Protein AF-A0A7J6TIC1-F1 (afdb_monomer)

InterPro domains:
  IPR027417 P-loop containing nucleoside triphosphate hydrolase [G3DSA:3.40.50.300] (11-184)

Organism: Perkinsus olseni (NCBI:txid32597)

Sequence (267 aa):
RFYLSLLDQWEELQGTQPNPRLPAPMICKAIRFELEGRNACKFRGYVLDGFPRTAEEARELFMIPPPGEEGFDDENEDDDEIPKKLVVDDAIRPGWAFLLKSELDACRSRLEALTEAEASGTHNTVEDFQRRADGWTKEIESHGSVTVLDALNDVIEGERTCREIKVDGVDTDDVVDIISQSIEHEGCPYNYIPSKRTEVETKTIEMEREELRKKQVEDRIREEALAKEAAEIEARRSQEAQRLSEVKKDEELLLEKHSRSLRHYLL

Solvent-accessible surface area (backbone atoms only — not comparable to full-atom values): 15998 Å² total; per-residue (Å²): 112,68,69,60,58,51,48,54,55,48,54,58,42,56,75,73,39,101,77,62,79,81,56,65,73,60,53,35,52,52,52,44,49,49,42,75,68,33,67,59,36,68,61,72,50,79,83,77,78,94,52,68,83,41,29,64,49,40,44,63,52,41,40,37,76,50,96,85,66,89,78,71,85,80,87,67,97,78,79,84,89,69,81,77,70,64,35,68,38,78,88,72,52,66,85,76,48,75,46,79,42,64,56,69,67,60,54,47,53,55,58,71,70,52,49,71,78,70,38,58,95,44,80,68,43,75,68,53,44,50,56,48,50,55,51,53,49,49,53,66,66,40,86,85,54,74,34,46,66,54,39,48,37,70,59,29,75,73,92,49,64,66,41,80,43,78,49,73,95,54,55,73,68,58,52,51,48,53,51,50,53,51,47,55,73,77,41,70,83,83,65,80,62,80,46,74,66,53,54,50,53,51,51,50,55,51,50,54,51,51,51,52,52,50,50,54,52,52,49,51,53,49,52,53,50,52,51,50,52,51,50,51,52,51,53,51,50,52,52,53,50,52,53,52,53,53,51,50,52,52,50,50,53,51,51,51,59,57,45,50,62,53,52,69,74,79,111

Structure (mmCIF, N/CA/C/O backbone):
data_AF-A0A7J6TIC1-F1
#
_entry.id   AF-A0A7J6TIC1-F1
#
loop_
_atom_site.group_PDB
_atom_site.id
_atom_site.type_symbol
_atom_site.label_atom_id
_atom_site.label_alt_id
_atom_site.label_comp_id
_atom_site.label_asym_id
_atom_site.label_entity_id
_atom_site.label_seq_id
_atom_site.pdbx_PDB_ins_code
_atom_site.Cartn_x
_atom_site.Cartn_y
_atom_site.Cartn_z
_atom_site.occupancy
_atom_site.B_iso_or_equiv
_atom_site.auth_seq_id
_atom_site.auth_comp_id
_atom_site.auth_asym_id
_atom_site.auth_atom_id
_atom_site.pdbx_PDB_model_num
ATOM 1 N N . ARG A 1 1 ? 13.630 27.504 -4.085 1.00 57.72 1 ARG A N 1
ATOM 2 C CA . ARG A 1 1 ? 15.099 27.297 -4.059 1.00 57.72 1 ARG A CA 1
ATOM 3 C C . ARG A 1 1 ? 15.494 26.053 -4.854 1.00 57.72 1 ARG A C 1
ATOM 5 O O . ARG A 1 1 ? 16.337 26.202 -5.719 1.00 57.72 1 ARG A O 1
ATOM 12 N N . PHE A 1 2 ? 14.816 24.911 -4.674 1.00 61.94 2 PHE A N 1
ATOM 13 C CA . PHE A 1 2 ? 15.019 23.691 -5.478 1.00 61.94 2 PHE A CA 1
ATOM 14 C C . PHE A 1 2 ? 14.995 23.917 -7.003 1.00 61.94 2 PHE A C 1
ATOM 16 O O . PHE A 1 2 ? 15.968 23.607 -7.673 1.00 61.94 2 PHE A O 1
ATOM 23 N N . TYR A 1 3 ? 13.945 24.554 -7.537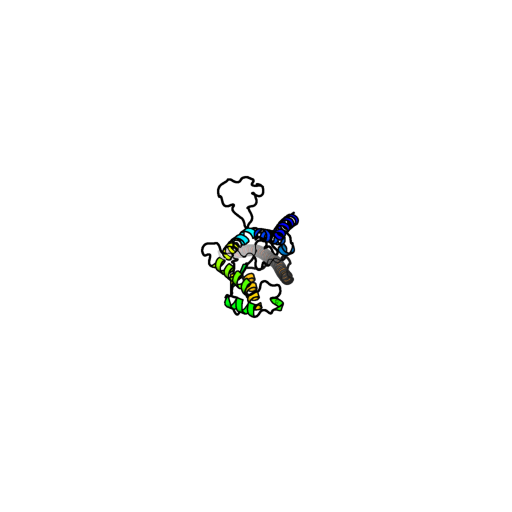 1.00 61.94 3 TYR A N 1
ATOM 24 C CA . TYR A 1 3 ? 13.821 24.799 -8.983 1.00 61.94 3 TYR A CA 1
ATOM 25 C C . TYR A 1 3 ? 14.989 25.569 -9.609 1.00 61.94 3 TYR A C 1
ATOM 27 O O . TYR A 1 3 ? 15.414 25.211 -10.696 1.00 61.94 3 TYR A O 1
ATOM 35 N N . LEU A 1 4 ? 15.510 26.602 -8.937 1.00 68.25 4 LEU A N 1
ATOM 36 C CA . LEU A 1 4 ? 16.609 27.413 -9.476 1.00 68.25 4 LEU A CA 1
ATOM 37 C C . LEU A 1 4 ? 17.920 26.617 -9.500 1.00 68.25 4 LEU A C 1
ATOM 39 O O . LEU A 1 4 ? 18.584 26.581 -10.522 1.00 68.25 4 LEU A O 1
ATOM 43 N N . SER A 1 5 ? 18.216 25.877 -8.426 1.00 69.75 5 SER A N 1
ATOM 44 C CA . SER A 1 5 ? 19.383 24.986 -8.375 1.00 69.75 5 SER A CA 1
ATOM 45 C C . SER A 1 5 ? 19.296 23.831 -9.379 1.00 69.75 5 SER A C 1
ATOM 47 O O . SER A 1 5 ? 20.322 23.411 -9.904 1.00 69.75 5 SER A O 1
ATOM 49 N N . LEU A 1 6 ? 18.093 23.311 -9.642 1.00 72.81 6 LEU A N 1
ATOM 50 C CA . LEU A 1 6 ? 17.871 22.270 -10.645 1.00 72.81 6 LEU A CA 1
ATOM 51 C C . LEU A 1 6 ? 18.069 22.814 -12.067 1.00 72.81 6 LEU A C 1
ATOM 53 O O . LEU A 1 6 ? 18.634 22.121 -12.905 1.00 72.81 6 LEU A O 1
ATOM 57 N N . LEU A 1 7 ? 17.608 24.042 -12.327 1.00 68.38 7 LEU A N 1
ATOM 58 C CA . LEU A 1 7 ? 17.787 24.747 -13.598 1.00 68.38 7 LEU A CA 1
ATOM 59 C C . LEU A 1 7 ? 19.266 25.031 -13.882 1.00 68.38 7 LEU A C 1
ATOM 61 O O . LEU A 1 7 ? 19.723 24.704 -14.970 1.00 68.38 7 LEU A O 1
ATOM 65 N N . ASP A 1 8 ? 20.018 25.526 -12.897 1.00 71.31 8 ASP A N 1
ATOM 66 C CA . ASP A 1 8 ? 21.456 25.794 -13.048 1.00 71.31 8 ASP A CA 1
ATOM 67 C C . ASP A 1 8 ? 22.236 24.502 -13.379 1.00 71.31 8 ASP A C 1
ATOM 69 O O . ASP A 1 8 ? 22.997 24.450 -14.344 1.00 71.31 8 ASP A O 1
ATOM 73 N N . GLN A 1 9 ? 21.973 23.408 -12.651 1.00 68.94 9 GLN A N 1
ATOM 74 C CA . GLN A 1 9 ? 22.591 22.097 -12.918 1.00 68.94 9 GLN A CA 1
ATOM 75 C C . GLN A 1 9 ? 22.176 21.505 -14.274 1.00 68.94 9 GLN A C 1
ATOM 77 O O . GLN A 1 9 ? 22.945 20.796 -14.923 1.00 68.94 9 GLN A O 1
ATOM 82 N N . TRP A 1 10 ? 20.947 21.775 -14.715 1.00 67.44 10 TRP A N 1
ATOM 83 C CA . TRP A 1 10 ? 20.451 21.344 -16.018 1.00 67.44 10 TRP A CA 1
ATOM 84 C C . TRP A 1 10 ? 21.118 22.109 -17.167 1.00 67.44 10 TRP A C 1
ATOM 86 O O . TRP A 1 10 ? 21.499 21.496 -18.167 1.00 67.44 10 TRP A O 1
ATOM 96 N N . GLU A 1 11 ? 21.306 23.421 -17.020 1.00 71.94 11 GLU A N 1
ATOM 97 C CA . GLU A 1 11 ? 22.006 24.261 -17.996 1.00 71.94 11 GLU A CA 1
ATOM 98 C C . GLU A 1 11 ? 23.478 23.841 -18.161 1.00 71.94 11 GLU A C 1
ATOM 100 O O . GLU A 1 11 ? 23.966 23.738 -19.290 1.00 71.94 11 GLU A O 1
ATOM 105 N N . GLU A 1 12 ? 24.163 23.483 -17.070 1.00 71.69 12 GLU A N 1
ATOM 106 C CA . GLU A 1 12 ? 25.529 22.935 -17.109 1.00 71.69 12 GLU A CA 1
ATOM 107 C C . GLU A 1 12 ? 25.610 21.596 -17.870 1.00 71.69 12 GLU A C 1
ATOM 109 O O . GLU A 1 12 ? 26.515 21.373 -18.685 1.00 71.69 12 GLU A O 1
ATOM 114 N N . LEU A 1 13 ? 24.632 20.707 -17.671 1.00 66.12 13 LEU A N 1
ATOM 115 C CA . LEU A 1 13 ? 24.574 19.412 -18.356 1.00 66.12 13 LEU A CA 1
ATOM 116 C C . LEU A 1 13 ? 24.288 19.555 -19.859 1.00 66.12 13 LEU A C 1
ATOM 118 O O . LEU A 1 13 ? 24.889 18.841 -20.670 1.00 66.12 13 LEU A O 1
ATOM 122 N N . GLN A 1 14 ? 23.415 20.491 -20.250 1.00 62.59 14 GLN A N 1
ATOM 123 C CA . GLN A 1 14 ? 23.108 20.772 -21.658 1.00 62.59 14 GLN A CA 1
ATOM 124 C C . GLN A 1 14 ? 24.307 21.335 -22.432 1.00 62.59 14 GLN A C 1
ATOM 126 O O . GLN A 1 14 ? 24.435 21.080 -23.629 1.00 62.59 14 GLN A O 1
ATOM 131 N N . GLY A 1 15 ? 25.215 22.049 -21.759 1.00 61.53 15 GLY A N 1
ATOM 132 C CA . GLY A 1 15 ? 26.440 22.566 -22.375 1.00 61.53 15 GLY A CA 1
ATOM 133 C C . GLY A 1 15 ? 27.436 21.481 -22.804 1.00 61.53 15 GLY A C 1
ATOM 134 O O . GLY A 1 15 ? 28.299 21.742 -23.642 1.00 61.53 15 GLY A O 1
ATOM 135 N N . THR A 1 16 ? 27.321 20.265 -22.259 1.00 62.44 16 THR A N 1
ATOM 136 C CA . THR A 1 16 ? 28.371 19.241 -22.369 1.00 62.44 16 THR A CA 1
ATOM 137 C C . THR A 1 16 ? 28.066 18.160 -23.412 1.00 62.44 16 THR A C 1
ATOM 139 O O . THR A 1 16 ? 28.995 17.665 -24.050 1.00 62.44 16 THR A O 1
ATOM 142 N N . GLN A 1 17 ? 26.794 17.791 -23.635 1.00 55.62 17 GLN A N 1
ATOM 143 C CA . GLN A 1 17 ? 26.391 16.795 -24.644 1.00 55.62 17 GLN A CA 1
ATOM 144 C C . GLN A 1 17 ? 25.005 17.076 -25.254 1.00 55.62 17 GLN A C 1
ATOM 146 O O . GLN A 1 17 ? 24.149 17.636 -24.580 1.00 55.62 17 GLN A O 1
ATOM 151 N N . PRO A 1 18 ? 24.735 16.636 -26.504 1.00 53.53 18 PRO A N 1
ATOM 152 C CA . PRO A 1 18 ? 23.480 16.923 -27.209 1.00 53.53 18 PRO A CA 1
ATOM 153 C C . PRO A 1 18 ? 22.235 16.201 -26.656 1.00 53.53 18 PRO A C 1
ATOM 155 O O . PRO A 1 18 ? 21.139 16.504 -27.107 1.00 53.53 18 PRO A O 1
ATOM 158 N N . ASN A 1 19 ? 22.384 15.267 -25.705 1.00 59.81 19 ASN A N 1
ATOM 159 C CA . ASN A 1 19 ? 21.301 14.635 -24.933 1.00 59.81 19 ASN A CA 1
ATOM 160 C C . ASN A 1 19 ? 21.868 14.081 -23.607 1.00 59.81 19 ASN A C 1
ATOM 162 O O . ASN A 1 19 ? 22.186 12.889 -23.522 1.00 59.81 19 ASN A O 1
ATOM 166 N N . PRO A 1 20 ? 22.072 14.925 -22.583 1.00 64.81 20 PRO A N 1
ATOM 167 C CA . PRO A 1 20 ? 22.672 14.488 -21.330 1.00 64.81 20 PRO A CA 1
ATOM 168 C C . PRO A 1 20 ? 21.694 13.597 -20.551 1.00 64.81 20 PRO A C 1
ATOM 170 O O . PRO A 1 20 ? 20.520 13.929 -20.383 1.00 64.81 20 PRO A O 1
ATOM 173 N N . ARG A 1 21 ? 22.176 12.450 -20.056 1.00 70.25 21 ARG A N 1
ATOM 174 C CA . ARG A 1 21 ? 21.426 11.663 -19.069 1.00 70.25 21 ARG A CA 1
ATOM 175 C C . ARG A 1 21 ? 21.443 12.403 -17.738 1.00 70.25 21 ARG A C 1
ATOM 177 O O . ARG A 1 21 ? 22.503 12.829 -17.288 1.00 70.25 21 ARG A O 1
ATOM 184 N N . LEU A 1 22 ? 20.276 12.509 -17.111 1.00 78.50 22 LEU A N 1
ATOM 185 C CA . LEU A 1 22 ? 20.166 13.050 -15.761 1.00 78.50 22 LEU A CA 1
ATOM 186 C C . LEU A 1 22 ? 20.934 12.148 -14.787 1.00 78.50 22 LEU A C 1
ATOM 188 O O . LEU A 1 22 ? 20.709 10.933 -14.800 1.00 78.50 22 LEU A O 1
ATOM 192 N N . PRO A 1 23 ? 21.829 12.706 -13.958 1.00 82.25 23 PRO A N 1
ATOM 193 C CA . PRO A 1 23 ? 22.482 11.937 -12.913 1.00 82.25 23 PRO A CA 1
ATOM 194 C C . PRO A 1 23 ? 21.445 11.509 -11.867 1.00 82.25 23 PRO A C 1
ATOM 196 O O . PRO A 1 23 ? 20.527 12.266 -11.538 1.00 82.25 23 PRO A O 1
ATOM 199 N N . ALA A 1 24 ? 21.602 10.293 -11.341 1.00 78.88 24 ALA A N 1
ATOM 200 C CA . ALA A 1 24 ? 20.649 9.678 -10.418 1.00 78.88 24 ALA A CA 1
ATOM 201 C C . ALA A 1 24 ? 20.294 10.559 -9.196 1.00 78.88 24 ALA A C 1
ATOM 203 O O . ALA A 1 24 ? 19.099 10.729 -8.943 1.00 78.88 24 ALA A O 1
ATOM 204 N N . PRO A 1 25 ? 21.246 11.264 -8.545 1.00 83.56 25 PRO A N 1
ATOM 205 C CA . PRO A 1 25 ? 20.935 12.160 -7.427 1.00 83.56 25 PRO A CA 1
ATOM 206 C C . PRO A 1 25 ? 19.967 13.298 -7.774 1.00 83.56 25 PRO A C 1
ATOM 208 O O . PRO A 1 25 ? 19.142 13.709 -6.956 1.00 83.56 25 PRO A O 1
ATOM 211 N N . MET A 1 26 ? 20.032 13.830 -9.001 1.00 83.62 26 MET A N 1
ATOM 212 C CA . MET A 1 26 ? 19.100 14.874 -9.444 1.00 83.62 26 MET A CA 1
ATOM 213 C C . MET A 1 26 ? 17.693 14.311 -9.648 1.00 83.62 26 MET A C 1
ATOM 215 O O . MET A 1 26 ? 16.714 14.977 -9.310 1.00 83.62 26 MET A O 1
ATOM 219 N N . ILE A 1 27 ? 17.591 13.080 -10.160 1.00 86.12 27 ILE A N 1
ATOM 220 C CA . ILE A 1 27 ? 16.316 12.376 -10.327 1.00 86.12 27 ILE A CA 1
ATOM 221 C C . ILE A 1 27 ? 15.700 12.090 -8.954 1.00 86.12 27 ILE A C 1
ATOM 223 O O . ILE A 1 27 ? 14.539 12.437 -8.739 1.00 86.12 27 ILE A O 1
ATOM 227 N N . CYS A 1 28 ? 16.481 11.558 -8.006 1.00 86.31 28 CYS A N 1
ATOM 228 C CA . CYS A 1 28 ? 16.052 11.316 -6.626 1.00 86.31 28 CYS A CA 1
ATOM 229 C C . CYS A 1 28 ? 15.471 12.586 -5.994 1.00 86.31 28 CYS A C 1
ATOM 231 O O . CYS A 1 28 ? 14.353 12.572 -5.479 1.00 86.31 28 CYS A O 1
ATOM 233 N N . LYS A 1 29 ? 16.182 13.717 -6.104 1.00 85.19 29 LYS A N 1
ATOM 234 C CA . LYS A 1 29 ? 15.715 15.006 -5.569 1.00 85.19 29 LYS A CA 1
ATOM 235 C C . LYS A 1 29 ? 14.444 15.510 -6.253 1.00 85.19 29 LYS A C 1
ATOM 237 O O . LYS A 1 29 ? 13.569 16.042 -5.576 1.00 85.19 29 LYS A O 1
ATOM 242 N N . ALA A 1 30 ? 14.324 15.354 -7.571 1.00 86.12 30 ALA A N 1
ATOM 243 C CA . ALA A 1 30 ? 13.135 15.773 -8.313 1.00 86.12 30 ALA A CA 1
ATOM 244 C C . ALA A 1 30 ? 11.899 14.941 -7.947 1.00 86.12 30 ALA A C 1
ATOM 246 O O . ALA A 1 30 ? 10.827 15.505 -7.733 1.00 86.12 30 ALA A O 1
ATOM 247 N N . ILE A 1 31 ? 12.056 13.620 -7.828 1.00 87.56 31 ILE A N 1
ATOM 248 C CA . ILE A 1 31 ? 10.979 12.722 -7.401 1.00 87.56 31 ILE A CA 1
ATOM 249 C C . ILE A 1 31 ? 10.587 13.037 -5.959 1.00 87.56 31 ILE A C 1
ATOM 251 O O . ILE A 1 31 ? 9.408 13.247 -5.693 1.00 87.56 31 ILE A O 1
ATOM 255 N N . ARG A 1 32 ? 11.558 13.163 -5.046 1.00 87.25 32 ARG A N 1
ATOM 256 C CA . ARG A 1 32 ? 11.304 13.537 -3.649 1.00 87.25 32 ARG A CA 1
ATOM 257 C C . ARG A 1 32 ? 10.533 14.854 -3.545 1.00 87.25 32 ARG A C 1
ATOM 259 O O . ARG A 1 32 ? 9.515 14.914 -2.865 1.00 87.25 32 ARG A O 1
ATOM 266 N N . PHE A 1 33 ? 10.951 15.876 -4.294 1.00 85.69 33 PHE A N 1
ATOM 267 C CA . PHE A 1 33 ? 10.261 17.164 -4.335 1.00 85.69 33 PHE A CA 1
ATOM 268 C C . PHE A 1 33 ? 8.793 17.039 -4.770 1.00 85.69 33 PHE A C 1
ATOM 270 O O . PHE A 1 33 ? 7.924 17.711 -4.215 1.00 85.69 33 PHE A O 1
ATOM 277 N N . GLU A 1 34 ? 8.498 16.187 -5.751 1.00 87.19 34 GLU A N 1
ATOM 278 C CA . GLU A 1 34 ? 7.130 15.953 -6.217 1.00 87.19 34 GLU A CA 1
ATOM 279 C C . GLU A 1 34 ? 6.301 15.175 -5.179 1.00 87.19 34 GLU A C 1
ATOM 281 O O . GLU A 1 34 ? 5.158 15.553 -4.904 1.00 87.19 34 GLU A O 1
ATOM 286 N N . LEU A 1 35 ? 6.884 14.134 -4.571 1.00 86.50 35 LEU A N 1
ATOM 287 C CA . LEU A 1 35 ? 6.232 13.293 -3.563 1.00 86.50 35 LEU A CA 1
ATOM 288 C C . LEU A 1 35 ? 5.894 14.075 -2.286 1.00 86.50 35 LEU A C 1
ATOM 290 O O . LEU A 1 35 ? 4.779 13.959 -1.775 1.00 86.50 35 LEU A O 1
ATOM 294 N N . GLU A 1 36 ? 6.816 14.909 -1.807 1.00 84.56 36 GLU A N 1
ATOM 295 C CA . GLU A 1 36 ? 6.621 15.753 -0.622 1.00 84.56 36 GLU A CA 1
ATOM 296 C C . GLU A 1 36 ? 5.767 16.991 -0.922 1.00 84.56 36 GLU A C 1
ATOM 298 O O . GLU A 1 36 ? 4.926 17.402 -0.116 1.00 84.56 36 GLU A O 1
ATOM 303 N N . GLY A 1 37 ? 5.998 17.618 -2.079 1.00 78.19 37 GLY A N 1
ATOM 304 C CA . GLY A 1 37 ? 5.458 18.932 -2.415 1.00 78.19 37 GLY A CA 1
ATOM 305 C C . GLY A 1 37 ? 4.019 18.909 -2.920 1.00 78.19 37 GLY A C 1
ATOM 306 O O . GLY A 1 37 ? 3.289 19.891 -2.741 1.00 78.19 37 GLY A O 1
ATOM 307 N N . ARG A 1 38 ? 3.568 17.814 -3.550 1.00 80.94 38 ARG A N 1
ATOM 308 C CA . ARG A 1 38 ? 2.208 17.734 -4.098 1.00 80.94 38 ARG A CA 1
ATOM 309 C C . ARG A 1 38 ? 1.241 17.028 -3.161 1.00 80.94 38 ARG A C 1
ATOM 311 O O . ARG A 1 38 ? 1.308 15.827 -2.924 1.00 80.94 38 ARG A O 1
ATOM 318 N N . ASN A 1 39 ? 0.188 17.758 -2.795 1.00 78.25 39 ASN A N 1
ATOM 319 C CA . ASN A 1 39 ? -0.971 17.220 -2.074 1.00 78.25 39 ASN A CA 1
ATOM 320 C C . ASN A 1 39 ? -1.598 15.990 -2.758 1.00 78.25 39 ASN A C 1
ATOM 322 O O . ASN A 1 39 ? -2.171 15.142 -2.081 1.00 78.25 39 ASN A O 1
ATOM 326 N N . ALA A 1 40 ? -1.508 15.882 -4.089 1.00 80.75 40 ALA A N 1
ATOM 327 C CA . ALA A 1 40 ? -2.005 14.714 -4.813 1.00 80.75 40 ALA A CA 1
ATOM 328 C C . ALA A 1 40 ? -1.273 13.431 -4.387 1.00 80.75 40 ALA A C 1
ATOM 330 O O . ALA A 1 40 ? -1.939 12.469 -4.024 1.00 80.75 40 ALA A O 1
ATOM 331 N N . CYS A 1 41 ? 0.060 13.445 -4.342 1.00 80.56 41 CYS A N 1
ATOM 332 C CA . CYS A 1 41 ? 0.865 12.296 -3.927 1.00 80.56 41 CYS A CA 1
ATOM 333 C C . CYS A 1 41 ? 0.637 11.961 -2.447 1.00 80.56 41 CYS A C 1
ATOM 335 O O . CYS A 1 41 ? 0.468 10.796 -2.097 1.00 80.56 41 CYS A O 1
ATOM 337 N N . LYS A 1 42 ? 0.511 12.988 -1.597 1.00 77.19 42 LYS A N 1
ATOM 338 C CA . LYS A 1 42 ? 0.279 12.827 -0.155 1.00 77.19 42 LYS A CA 1
ATOM 339 C C . LYS A 1 42 ? -1.090 12.236 0.203 1.00 77.19 42 LYS A C 1
ATOM 341 O O . LYS A 1 42 ? -1.185 11.441 1.128 1.00 77.19 42 LYS A O 1
ATOM 346 N N . PHE A 1 43 ? -2.157 12.643 -0.490 1.00 77.19 43 PHE A N 1
ATOM 347 C CA . PHE A 1 43 ? -3.536 12.279 -0.116 1.00 77.19 43 PHE A CA 1
ATOM 348 C C . PHE A 1 43 ? -4.219 11.296 -1.070 1.00 77.19 43 PHE A C 1
ATOM 350 O O . PHE A 1 43 ? -5.309 10.816 -0.765 1.00 77.19 43 PHE A O 1
ATOM 357 N N . ARG A 1 44 ? -3.642 11.019 -2.243 1.00 78.56 44 ARG A N 1
ATOM 358 C CA . ARG A 1 44 ? -4.163 10.015 -3.189 1.00 78.56 44 ARG A CA 1
ATOM 359 C C . ARG A 1 44 ? -3.208 8.847 -3.408 1.00 78.56 44 ARG A C 1
ATOM 361 O O . ARG A 1 44 ? -3.592 7.892 -4.074 1.00 78.56 44 ARG A O 1
ATOM 368 N N . GLY A 1 45 ? -2.007 8.916 -2.841 1.00 81.12 45 GLY A N 1
ATOM 369 C CA . GLY A 1 45 ? -0.938 7.973 -3.126 1.00 81.12 45 GLY A CA 1
ATOM 370 C C . GLY A 1 45 ? -0.261 8.264 -4.462 1.00 81.12 45 GLY A C 1
ATOM 371 O O . GLY A 1 45 ? -0.597 9.210 -5.182 1.00 81.12 45 GLY A O 1
ATOM 372 N N . TYR A 1 46 ? 0.727 7.440 -4.777 1.00 86.69 46 TYR A N 1
ATOM 373 C CA . TYR A 1 46 ? 1.536 7.548 -5.978 1.00 86.69 46 TYR A CA 1
ATOM 374 C C . TYR A 1 46 ? 1.919 6.145 -6.462 1.00 86.69 46 TYR A C 1
ATOM 376 O O . TYR A 1 46 ? 1.909 5.186 -5.691 1.00 86.69 46 TYR A O 1
ATOM 384 N N . VAL A 1 47 ? 2.261 6.037 -7.744 1.00 88.31 47 VAL A N 1
ATOM 385 C CA . VAL A 1 47 ? 2.846 4.833 -8.339 1.00 88.31 47 VAL A CA 1
ATOM 386 C C . VAL A 1 47 ? 4.132 5.270 -9.018 1.00 88.31 47 VAL A C 1
ATOM 388 O O . VAL A 1 47 ? 4.103 6.164 -9.865 1.00 88.31 47 VAL A O 1
ATOM 391 N N . LEU A 1 48 ? 5.253 4.683 -8.608 1.00 88.69 48 LEU A N 1
ATOM 392 C CA . LEU A 1 48 ? 6.530 4.867 -9.287 1.00 88.69 48 LEU A CA 1
ATOM 393 C C . LEU A 1 48 ? 6.723 3.707 -10.258 1.00 88.69 48 LEU A C 1
ATOM 395 O O . LEU A 1 48 ? 6.619 2.548 -9.865 1.00 88.69 48 LEU A O 1
ATOM 399 N N . ASP A 1 49 ? 6.990 4.037 -11.518 1.00 87.69 49 ASP A N 1
ATOM 400 C CA . ASP A 1 49 ? 7.286 3.073 -12.573 1.00 87.69 49 ASP A CA 1
ATOM 401 C C . ASP A 1 49 ? 8.672 3.364 -13.164 1.00 87.69 49 ASP A C 1
ATOM 403 O O . ASP A 1 49 ? 9.031 4.514 -13.430 1.00 87.69 49 ASP A O 1
ATOM 407 N N . GLY A 1 50 ? 9.476 2.316 -13.339 1.00 79.69 50 GLY A N 1
ATOM 408 C CA . GLY A 1 50 ? 10.811 2.391 -13.937 1.00 79.69 50 GLY A CA 1
ATOM 409 C C . GLY A 1 50 ? 11.902 3.077 -13.099 1.00 79.69 50 GLY A C 1
ATOM 410 O O . GLY A 1 50 ? 13.007 3.281 -13.621 1.00 79.69 50 GLY A O 1
ATOM 411 N N . PHE A 1 51 ? 11.615 3.429 -11.841 1.00 83.94 51 PHE A N 1
ATOM 412 C CA . PHE A 1 51 ? 12.549 3.987 -10.854 1.00 83.94 51 PHE A CA 1
ATOM 413 C C . PHE A 1 51 ? 12.084 3.636 -9.427 1.00 83.94 51 PHE A C 1
ATOM 415 O O . PHE A 1 51 ? 10.877 3.713 -9.181 1.00 83.94 51 PHE A O 1
ATOM 422 N N . PRO A 1 52 ? 12.974 3.312 -8.469 1.00 86.88 52 PRO A N 1
ATOM 423 C CA . PRO A 1 52 ? 14.441 3.203 -8.554 1.00 86.88 52 PRO A CA 1
ATOM 424 C C . PRO A 1 52 ? 14.919 1.965 -9.330 1.00 86.88 52 PRO A C 1
ATOM 426 O O . PRO A 1 52 ? 14.219 0.956 -9.399 1.00 86.88 52 PRO A O 1
ATOM 429 N N . ARG A 1 53 ? 16.112 2.042 -9.934 1.00 81.31 53 ARG A N 1
ATOM 430 C CA . ARG A 1 53 ? 16.726 0.957 -10.728 1.00 81.31 53 ARG A CA 1
ATOM 431 C C . ARG A 1 53 ? 17.898 0.287 -10.034 1.00 81.31 53 ARG A C 1
ATOM 433 O O . ARG A 1 53 ? 18.222 -0.842 -10.384 1.00 81.31 53 ARG A O 1
ATOM 440 N N . THR A 1 54 ? 18.529 0.971 -9.086 1.00 82.31 54 THR A N 1
ATOM 441 C CA . THR A 1 54 ? 19.621 0.432 -8.270 1.00 82.31 54 THR A CA 1
ATOM 442 C C . THR A 1 54 ? 19.273 0.528 -6.785 1.00 82.31 54 THR A C 1
ATOM 444 O O . THR A 1 54 ? 18.412 1.307 -6.370 1.00 82.31 54 THR A O 1
ATOM 447 N N . ALA A 1 55 ? 19.936 -0.282 -5.959 1.00 81.75 55 ALA A N 1
ATOM 448 C CA . ALA A 1 55 ? 19.764 -0.216 -4.509 1.00 81.75 55 ALA A CA 1
ATOM 449 C C . ALA A 1 55 ? 20.225 1.133 -3.935 1.00 81.75 55 ALA A C 1
ATOM 451 O O . ALA A 1 55 ? 19.636 1.634 -2.981 1.00 81.75 55 ALA A O 1
ATOM 452 N N . GLU A 1 56 ? 21.252 1.739 -4.533 1.00 83.50 56 GLU A N 1
ATOM 453 C CA . GLU A 1 56 ? 21.745 3.066 -4.156 1.00 83.50 56 GLU A CA 1
ATOM 454 C C . GLU A 1 56 ? 20.691 4.144 -4.409 1.00 83.50 56 GLU A C 1
ATOM 456 O O . GLU A 1 56 ? 20.405 4.932 -3.512 1.00 83.50 56 GLU A O 1
ATOM 461 N N . GLU A 1 57 ? 20.039 4.115 -5.575 1.00 86.00 57 GLU A N 1
ATOM 462 C CA . GLU A 1 57 ? 18.927 5.014 -5.904 1.00 86.00 57 GLU A CA 1
ATOM 463 C C . GLU A 1 57 ? 17.750 4.847 -4.937 1.00 86.00 57 GLU A C 1
ATOM 465 O O . GLU A 1 57 ? 17.159 5.834 -4.504 1.00 86.00 57 GLU A O 1
ATOM 470 N N . ALA A 1 58 ? 17.412 3.607 -4.567 1.00 84.31 58 ALA A N 1
ATOM 471 C CA . ALA A 1 58 ? 16.335 3.335 -3.617 1.00 84.31 58 ALA A CA 1
ATOM 472 C C . ALA A 1 58 ? 16.645 3.908 -2.224 1.00 84.31 58 ALA A C 1
ATOM 474 O O . ALA A 1 58 ? 15.788 4.553 -1.615 1.00 84.31 58 ALA A O 1
ATOM 475 N N . ARG A 1 59 ? 17.880 3.726 -1.739 1.00 83.81 59 ARG A N 1
ATOM 476 C CA . ARG A 1 59 ? 18.328 4.299 -0.461 1.00 83.81 59 ARG A CA 1
ATOM 477 C C . ARG A 1 59 ? 18.364 5.818 -0.511 1.00 83.81 59 ARG A C 1
ATOM 479 O O . ARG A 1 59 ? 17.856 6.458 0.400 1.00 83.81 59 ARG A O 1
ATOM 486 N N . GLU A 1 60 ? 18.917 6.398 -1.573 1.00 85.44 60 GLU A N 1
ATOM 487 C CA . GLU A 1 60 ? 18.983 7.851 -1.726 1.00 85.44 60 GLU A CA 1
ATOM 488 C C . GLU A 1 60 ? 17.590 8.474 -1.813 1.00 85.44 60 GLU A C 1
ATOM 490 O O . GLU A 1 60 ? 17.398 9.566 -1.289 1.00 85.44 60 GLU A O 1
ATOM 495 N N . LEU A 1 61 ? 16.615 7.799 -2.433 1.00 86.75 61 LEU A N 1
ATOM 496 C CA . LEU A 1 61 ? 15.251 8.303 -2.562 1.00 86.75 61 LEU A CA 1
ATOM 497 C C . LEU A 1 61 ? 14.477 8.245 -1.240 1.00 86.75 61 LEU A C 1
ATOM 499 O O . LEU A 1 61 ? 13.843 9.238 -0.883 1.00 86.75 61 LEU A O 1
ATOM 503 N N . PHE A 1 62 ? 14.531 7.126 -0.514 1.00 87.00 62 PHE A N 1
ATOM 504 C CA . PHE A 1 62 ? 13.650 6.876 0.637 1.00 87.00 62 PHE A CA 1
ATOM 505 C C . PHE A 1 62 ? 14.307 7.024 2.007 1.00 87.00 62 PHE A C 1
ATOM 507 O O . PHE A 1 62 ? 13.592 7.028 3.005 1.00 87.00 62 PHE A O 1
ATOM 514 N N . MET A 1 63 ? 15.632 7.129 2.089 1.00 84.50 63 MET A N 1
ATOM 515 C CA . MET A 1 63 ? 16.325 7.272 3.365 1.00 84.50 63 MET A CA 1
ATOM 516 C C . MET A 1 63 ? 16.840 8.698 3.569 1.00 84.50 63 MET A C 1
ATOM 518 O O . MET A 1 63 ? 17.382 9.329 2.658 1.00 84.50 63 MET A O 1
ATOM 522 N N . ILE A 1 64 ? 16.680 9.193 4.792 1.00 82.75 64 ILE A N 1
ATOM 523 C CA . ILE A 1 64 ? 17.106 10.514 5.250 1.00 82.75 64 ILE A CA 1
ATOM 524 C C . ILE A 1 64 ? 17.979 10.385 6.506 1.00 82.75 64 ILE A C 1
ATOM 526 O O . ILE A 1 64 ? 17.882 9.393 7.237 1.00 82.75 64 ILE A O 1
ATOM 530 N N . PRO A 1 65 ? 18.867 11.357 6.775 1.00 75.81 65 PRO A N 1
ATOM 531 C CA . PRO A 1 65 ? 19.557 11.421 8.056 1.00 75.81 65 PRO A CA 1
ATOM 532 C C . PRO A 1 65 ? 18.545 11.564 9.211 1.00 75.81 65 PRO A C 1
ATOM 534 O O . PRO A 1 65 ? 17.466 12.131 9.025 1.00 75.81 65 PRO A O 1
ATOM 537 N N . PRO A 1 66 ? 18.858 11.038 10.406 1.00 71.94 66 PRO A N 1
ATOM 538 C CA . PRO A 1 66 ? 17.941 11.059 11.536 1.00 71.94 66 PRO A CA 1
ATOM 539 C C . PRO A 1 66 ? 17.637 12.501 11.994 1.00 71.94 66 PRO A C 1
ATOM 541 O O . PRO A 1 66 ? 18.529 13.357 11.997 1.00 71.94 66 PRO A O 1
ATOM 544 N N . PRO A 1 67 ? 16.396 12.783 12.437 1.00 57.47 67 PRO A N 1
ATOM 545 C CA . PRO A 1 67 ? 16.003 14.115 12.883 1.00 57.47 67 PRO A CA 1
ATOM 546 C C . PRO A 1 67 ? 16.799 14.520 14.134 1.00 57.47 67 PRO A C 1
ATOM 548 O O . PRO A 1 67 ? 16.613 13.958 15.214 1.00 57.47 67 PRO A O 1
ATOM 551 N N . GLY A 1 68 ? 17.696 15.497 13.977 1.00 56.47 68 GLY A N 1
ATOM 552 C CA . GLY A 1 68 ? 18.604 15.976 15.030 1.00 56.47 68 GLY A CA 1
ATOM 553 C C . GLY A 1 68 ? 20.023 16.304 14.551 1.00 56.47 68 GLY A C 1
ATOM 554 O O . GLY A 1 68 ? 20.731 17.027 15.247 1.00 56.47 68 GLY A O 1
ATOM 555 N N . GLU A 1 69 ? 20.412 15.839 13.359 1.00 55.94 69 GLU A N 1
ATOM 556 C CA . GLU A 1 69 ? 21.713 16.128 12.721 1.00 55.94 69 GLU A CA 1
ATOM 557 C C . GLU A 1 69 ? 21.612 17.137 11.555 1.00 55.94 69 GLU A C 1
ATOM 559 O O . GLU A 1 69 ? 22.594 17.420 10.871 1.00 55.94 69 GLU A O 1
ATOM 564 N N . GLU A 1 70 ? 20.435 17.732 11.334 1.00 43.50 70 GLU A N 1
ATOM 565 C CA . GLU A 1 70 ? 20.220 18.790 10.338 1.00 43.50 70 GLU A CA 1
ATOM 566 C C . GLU A 1 70 ? 20.770 20.136 10.844 1.00 43.50 70 GLU A C 1
ATOM 568 O O . GLU A 1 70 ? 20.028 21.019 11.278 1.00 43.50 70 GLU A O 1
ATOM 573 N N . GLY A 1 71 ? 22.094 20.289 10.859 1.00 42.09 71 GLY A N 1
ATOM 574 C CA . GLY A 1 71 ? 22.716 21.548 11.282 1.00 42.09 71 GLY A CA 1
ATOM 575 C C . GLY A 1 71 ? 24.235 21.655 11.182 1.00 42.09 71 GLY A C 1
ATOM 576 O O . GLY A 1 71 ? 24.756 22.735 11.448 1.00 42.09 71 GLY A O 1
ATOM 577 N N . PHE A 1 72 ? 24.951 20.599 10.799 1.00 36.28 72 PHE A N 1
ATOM 578 C CA . PHE A 1 72 ? 26.385 20.697 10.527 1.00 36.28 72 PHE A CA 1
ATOM 579 C C . PHE A 1 72 ? 26.616 20.739 9.014 1.00 36.28 72 PHE A C 1
ATOM 581 O O . PHE A 1 72 ? 26.624 19.707 8.348 1.00 36.28 72 PHE A O 1
ATOM 588 N N . ASP A 1 73 ? 26.752 21.962 8.486 1.00 36.84 73 ASP A N 1
ATOM 589 C CA . ASP A 1 73 ? 27.494 22.223 7.247 1.00 36.84 73 ASP A CA 1
ATOM 590 C C . ASP A 1 73 ? 28.905 21.659 7.461 1.00 36.84 73 ASP A C 1
ATOM 592 O O . ASP A 1 73 ? 29.675 22.172 8.278 1.00 36.84 73 ASP A O 1
ATOM 596 N N . ASP A 1 74 ? 29.199 20.543 6.804 1.00 39.12 74 ASP A N 1
ATOM 597 C CA . ASP A 1 74 ? 30.443 19.811 6.992 1.00 39.12 74 ASP A CA 1
ATOM 598 C C . ASP A 1 74 ? 31.508 20.346 6.026 1.00 39.12 74 ASP A C 1
ATOM 600 O O . ASP A 1 74 ? 31.693 19.850 4.918 1.00 39.12 74 ASP A O 1
ATOM 604 N N . GLU A 1 75 ? 32.177 21.419 6.454 1.00 35.56 75 GLU A N 1
ATOM 605 C CA . GLU A 1 75 ? 33.483 21.856 5.940 1.00 35.56 75 GLU A CA 1
ATOM 606 C C . GLU A 1 75 ? 34.653 21.090 6.603 1.00 35.56 75 GLU A C 1
ATOM 608 O O . GLU A 1 75 ? 35.784 21.572 6.572 1.00 35.56 75 GLU A O 1
ATOM 613 N N . ASN A 1 76 ? 34.442 19.917 7.221 1.00 30.64 76 ASN A N 1
ATOM 614 C CA . ASN A 1 76 ? 35.538 19.155 7.831 1.00 30.64 76 ASN A CA 1
ATOM 615 C C . ASN A 1 76 ? 35.721 17.793 7.152 1.00 30.64 76 ASN A C 1
ATOM 617 O O . ASN A 1 76 ? 34.986 16.840 7.366 1.00 30.64 76 ASN A O 1
ATOM 621 N N . GLU A 1 77 ? 36.763 17.735 6.326 1.00 42.75 77 GLU A N 1
ATOM 622 C CA . GLU A 1 77 ? 37.183 16.606 5.492 1.00 42.75 77 GLU A CA 1
ATOM 623 C C . GLU A 1 77 ? 37.799 15.413 6.251 1.00 42.75 77 GLU A C 1
ATOM 625 O O . GLU A 1 77 ? 38.296 14.501 5.604 1.00 42.75 77 GLU A O 1
ATOM 630 N N . ASP A 1 78 ? 37.755 15.356 7.583 1.00 42.41 78 ASP A N 1
ATOM 631 C CA . ASP A 1 78 ? 38.426 14.295 8.343 1.00 42.41 78 ASP A CA 1
ATOM 632 C C . ASP A 1 78 ? 37.640 13.925 9.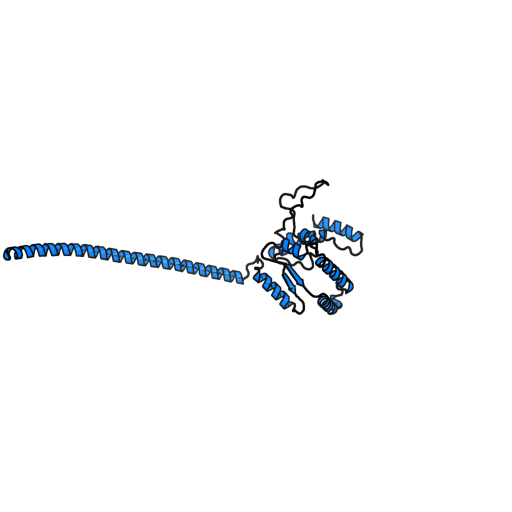615 1.00 42.41 78 ASP A C 1
ATOM 634 O O . ASP A 1 78 ? 37.797 14.573 10.648 1.00 42.41 78 ASP A O 1
ATOM 638 N N . ASP A 1 79 ? 36.822 12.867 9.564 1.00 38.75 79 ASP A N 1
ATOM 639 C CA . ASP A 1 79 ? 36.679 11.948 10.705 1.00 38.75 79 ASP A CA 1
ATOM 640 C C . ASP A 1 79 ? 36.063 10.597 10.290 1.00 38.75 79 ASP A C 1
ATOM 642 O O . ASP A 1 79 ? 35.127 10.508 9.491 1.00 38.75 79 ASP A O 1
ATOM 646 N N . ASP A 1 80 ? 36.639 9.533 10.841 1.00 40.38 80 ASP A N 1
ATOM 647 C CA . ASP A 1 80 ? 36.479 8.138 10.446 1.00 40.38 80 ASP A CA 1
ATOM 648 C C . ASP A 1 80 ? 35.048 7.568 10.614 1.00 40.38 80 ASP A C 1
ATOM 650 O O . ASP A 1 80 ? 34.459 7.562 11.695 1.00 40.38 80 ASP A O 1
ATOM 654 N N . GLU A 1 81 ? 34.533 7.017 9.508 1.00 44.97 81 GLU A N 1
ATOM 655 C CA . GLU A 1 81 ? 33.579 5.903 9.325 1.00 44.97 81 GLU A CA 1
ATOM 656 C C . GLU A 1 81 ? 32.753 5.395 10.534 1.00 44.97 81 GLU A C 1
ATOM 658 O O . GLU A 1 81 ? 32.801 4.218 10.904 1.00 44.97 81 GLU A O 1
ATOM 663 N N . ILE A 1 82 ? 31.854 6.218 11.075 1.00 42.44 82 ILE A N 1
ATOM 664 C CA . ILE A 1 82 ? 30.611 5.694 11.664 1.00 42.44 82 ILE A CA 1
ATOM 665 C C . ILE A 1 82 ? 29.520 5.877 10.605 1.00 42.44 82 ILE A C 1
ATOM 667 O O . ILE A 1 82 ? 29.189 7.022 10.290 1.00 42.44 82 ILE A O 1
ATOM 671 N N . PRO A 1 83 ? 28.952 4.802 10.017 1.00 46.47 83 PRO A N 1
ATOM 672 C CA . PRO A 1 83 ? 27.897 4.959 9.026 1.00 46.47 83 PRO A CA 1
ATOM 673 C C . PRO A 1 83 ? 26.721 5.681 9.684 1.00 46.47 83 PRO A C 1
ATOM 675 O O . PRO A 1 83 ? 26.077 5.138 10.587 1.00 46.47 83 PRO A O 1
ATOM 678 N N . LYS A 1 84 ? 26.472 6.925 9.249 1.00 56.09 84 LYS A N 1
ATOM 679 C CA . LYS A 1 84 ? 25.314 7.732 9.652 1.00 56.09 84 LYS A CA 1
ATOM 680 C C . LYS A 1 84 ? 24.088 6.835 9.516 1.00 56.09 84 LYS A C 1
ATOM 682 O O . LYS A 1 84 ? 23.812 6.328 8.428 1.00 56.09 84 LYS A O 1
ATOM 687 N N . LYS A 1 85 ? 23.411 6.551 10.631 1.00 63.25 85 LYS A N 1
ATOM 688 C CA . LYS A 1 85 ? 22.285 5.614 10.650 1.00 63.25 85 LYS A CA 1
ATOM 689 C C . LYS A 1 85 ? 21.114 6.265 9.924 1.00 63.25 85 LYS A C 1
ATOM 691 O O . LYS A 1 85 ? 20.330 6.987 10.530 1.00 63.25 85 LYS A O 1
ATOM 696 N N . LEU A 1 86 ? 21.045 6.033 8.620 1.00 72.00 86 LEU A N 1
ATOM 697 C CA . LEU A 1 86 ? 19.966 6.493 7.765 1.00 72.00 86 LEU A CA 1
ATOM 698 C C . LEU A 1 86 ? 18.637 5.906 8.255 1.00 72.00 86 LEU A C 1
ATOM 700 O O . LEU A 1 86 ? 18.557 4.730 8.618 1.00 72.00 86 LEU A O 1
ATOM 704 N N . VAL A 1 87 ? 17.610 6.748 8.296 1.00 80.38 87 VAL A N 1
ATOM 705 C CA . VAL A 1 87 ? 16.248 6.397 8.701 1.00 80.38 87 VAL A CA 1
ATOM 706 C C . VAL A 1 87 ? 15.349 6.506 7.477 1.00 80.38 87 VAL A C 1
ATOM 708 O O . VAL A 1 87 ? 15.550 7.373 6.629 1.00 80.38 87 VAL A O 1
ATOM 711 N N . VAL A 1 88 ? 14.367 5.617 7.363 1.00 82.75 88 VAL A N 1
ATOM 712 C CA . VAL A 1 88 ? 13.378 5.677 6.284 1.00 82.75 88 VAL A CA 1
ATOM 713 C C . VAL A 1 88 ? 12.479 6.897 6.483 1.00 82.75 88 VAL A C 1
ATOM 715 O O . VAL A 1 88 ? 11.964 7.126 7.577 1.00 82.75 88 VAL A O 1
ATOM 718 N N . ASP A 1 89 ? 12.276 7.673 5.424 1.00 82.44 89 ASP A N 1
ATOM 719 C CA . ASP A 1 89 ? 11.348 8.796 5.424 1.00 82.44 89 ASP A CA 1
ATOM 720 C C . ASP A 1 89 ? 9.899 8.297 5.337 1.00 82.44 89 ASP A C 1
ATOM 722 O O . ASP A 1 89 ? 9.401 7.911 4.276 1.00 82.44 89 ASP A O 1
ATOM 726 N N . ASP A 1 90 ? 9.206 8.332 6.474 1.00 80.56 90 ASP A N 1
ATOM 727 C CA . ASP A 1 90 ? 7.804 7.933 6.607 1.00 80.56 90 ASP A CA 1
ATOM 728 C C . ASP A 1 90 ? 6.839 8.745 5.733 1.00 80.56 90 ASP A C 1
ATOM 730 O O . ASP A 1 90 ? 5.745 8.265 5.431 1.00 80.56 90 ASP A O 1
ATOM 734 N N . ALA A 1 91 ? 7.201 9.965 5.321 1.00 80.88 91 ALA A N 1
ATOM 735 C CA . ALA A 1 91 ? 6.319 10.818 4.527 1.00 80.88 91 ALA A CA 1
ATOM 736 C C . ALA A 1 91 ? 6.195 10.338 3.077 1.00 80.88 91 ALA A C 1
ATOM 738 O O . ALA A 1 91 ? 5.124 10.457 2.475 1.00 80.88 91 ALA A O 1
ATOM 739 N N . ILE A 1 92 ? 7.284 9.802 2.527 1.00 84.44 92 ILE A N 1
ATOM 740 C CA . ILE A 1 92 ? 7.372 9.339 1.138 1.00 84.44 92 ILE A CA 1
ATOM 741 C C . ILE A 1 92 ? 7.500 7.821 1.030 1.00 84.44 92 ILE A C 1
ATOM 743 O O . ILE A 1 92 ? 7.611 7.319 -0.082 1.00 84.44 92 ILE A O 1
ATOM 747 N N . ARG A 1 93 ? 7.477 7.079 2.141 1.00 85.06 93 ARG A N 1
ATOM 748 C CA . ARG A 1 93 ? 7.604 5.616 2.164 1.00 85.06 93 ARG A CA 1
ATOM 749 C C . ARG A 1 93 ? 6.532 4.933 1.288 1.00 85.06 93 ARG A C 1
ATOM 751 O O . ARG A 1 93 ? 5.342 5.222 1.452 1.00 85.06 93 ARG A O 1
ATOM 758 N N . PR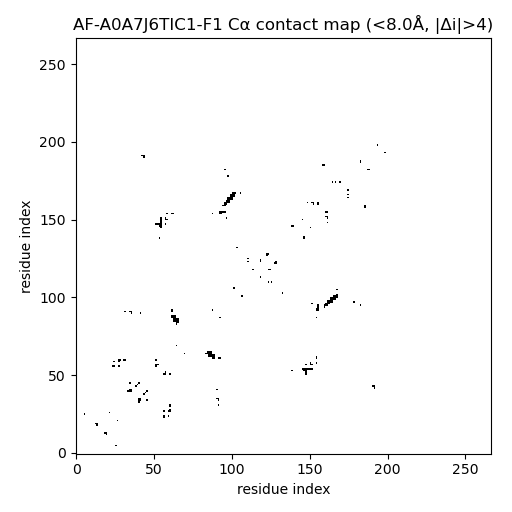O A 1 94 ? 6.904 4.010 0.381 1.00 85.75 94 PRO A N 1
ATOM 759 C CA . PRO A 1 94 ? 5.937 3.246 -0.397 1.00 85.75 94 PRO A CA 1
ATOM 760 C C . PRO A 1 94 ? 5.242 2.199 0.478 1.00 85.75 94 PRO A C 1
ATOM 762 O O . PRO A 1 94 ? 5.846 1.601 1.364 1.00 85.75 94 PRO A O 1
ATOM 765 N N . GLY A 1 95 ? 3.953 1.964 0.221 1.00 81.00 95 GLY A N 1
ATOM 766 C CA . GLY A 1 95 ? 3.174 0.963 0.960 1.00 81.00 95 GLY A CA 1
ATOM 767 C C . GLY A 1 95 ? 3.373 -0.470 0.462 1.00 81.00 95 GLY A C 1
ATOM 768 O O . GLY A 1 95 ? 3.311 -1.399 1.262 1.00 81.00 95 GLY A O 1
ATOM 769 N N . TRP A 1 96 ? 3.596 -0.629 -0.843 1.00 83.88 96 TRP A N 1
ATOM 770 C CA . TRP A 1 96 ? 3.781 -1.909 -1.525 1.00 83.88 96 TRP A CA 1
ATOM 771 C C . TRP A 1 96 ? 4.778 -1.738 -2.669 1.00 83.88 96 TRP A C 1
ATOM 773 O O . TRP A 1 96 ? 4.818 -0.680 -3.301 1.00 83.88 96 TRP A O 1
ATOM 783 N N . ALA A 1 97 ? 5.526 -2.795 -2.971 1.00 85.94 97 ALA A N 1
ATOM 784 C CA . ALA A 1 97 ? 6.373 -2.878 -4.151 1.00 85.94 97 ALA A CA 1
ATOM 785 C C . ALA A 1 97 ? 6.145 -4.219 -4.854 1.00 85.94 97 ALA A C 1
ATOM 787 O O . ALA A 1 97 ? 6.151 -5.283 -4.230 1.00 85.94 97 ALA A O 1
ATOM 788 N N . PHE A 1 98 ? 5.934 -4.160 -6.165 1.00 85.75 98 PHE A N 1
ATOM 789 C CA . PHE A 1 98 ? 5.677 -5.329 -6.996 1.00 85.75 98 PHE A CA 1
ATOM 790 C C . PHE A 1 98 ? 6.763 -5.434 -8.055 1.00 85.75 98 PHE A C 1
ATOM 792 O O . PHE A 1 98 ? 6.959 -4.508 -8.841 1.00 85.75 98 PHE A O 1
ATOM 799 N N . LEU A 1 99 ? 7.452 -6.571 -8.089 1.00 85.75 99 LEU A N 1
ATOM 800 C CA . LEU A 1 99 ? 8.369 -6.897 -9.167 1.00 85.75 99 LEU A CA 1
ATOM 801 C C . LEU A 1 99 ? 7.648 -7.751 -10.204 1.00 85.75 99 LEU A C 1
ATOM 803 O O . LEU A 1 99 ? 7.286 -8.900 -9.948 1.00 85.75 99 LEU A O 1
ATOM 807 N N . LEU A 1 100 ? 7.494 -7.199 -11.402 1.00 87.81 100 LEU A N 1
ATOM 808 C CA . LEU A 1 100 ? 6.949 -7.914 -12.547 1.00 87.81 100 LEU A CA 1
ATOM 809 C C . LEU A 1 100 ? 8.059 -8.731 -13.214 1.00 87.81 100 LEU A C 1
ATOM 811 O O . LEU A 1 100 ? 8.896 -8.202 -13.946 1.00 87.81 100 LEU A O 1
ATOM 815 N N . LYS A 1 101 ? 8.073 -10.034 -12.944 1.00 85.62 101 LYS A N 1
ATOM 816 C CA . LYS A 1 101 ? 9.044 -10.973 -13.499 1.00 85.62 101 LYS A CA 1
ATOM 817 C C . LYS A 1 101 ? 8.528 -11.538 -14.814 1.00 85.62 101 LYS A C 1
ATOM 819 O O . LYS A 1 101 ? 7.403 -12.031 -14.897 1.00 85.62 101 LYS A O 1
ATOM 824 N N . SER A 1 102 ? 9.371 -11.480 -15.833 1.00 86.19 102 SER A N 1
ATOM 825 C CA . SER A 1 102 ? 9.096 -12.037 -17.151 1.00 86.19 102 SER A CA 1
ATOM 826 C C . SER A 1 102 ? 10.381 -12.581 -17.753 1.00 86.19 102 SER A C 1
ATOM 828 O O . SER A 1 102 ? 11.466 -12.043 -17.505 1.00 86.19 102 SER A O 1
ATOM 830 N N . GLU A 1 103 ? 10.268 -13.660 -18.516 1.00 86.56 103 GLU A N 1
ATOM 831 C CA . GLU A 1 103 ? 11.378 -14.189 -19.296 1.00 86.56 103 GLU A CA 1
ATOM 832 C C . GLU A 1 103 ? 11.827 -13.190 -20.370 1.00 86.56 103 GLU A C 1
ATOM 834 O O . GLU A 1 103 ? 11.029 -12.504 -21.014 1.00 86.56 103 GLU A O 1
ATOM 839 N N . LEU A 1 104 ? 13.143 -13.119 -20.586 1.00 84.12 104 LEU A N 1
ATOM 840 C CA . LEU A 1 104 ? 13.743 -12.194 -21.545 1.00 84.12 104 LEU A CA 1
ATOM 841 C C . LEU A 1 104 ? 13.177 -12.394 -22.959 1.00 84.12 104 LEU A C 1
ATOM 843 O O . LEU A 1 104 ? 12.915 -11.420 -23.664 1.00 84.12 104 LEU A O 1
ATOM 847 N N . ASP A 1 105 ? 12.953 -13.646 -23.356 1.00 84.81 105 ASP A N 1
ATOM 848 C CA . ASP A 1 105 ? 12.416 -13.978 -24.673 1.00 84.81 105 ASP A CA 1
ATOM 849 C C . ASP A 1 105 ? 10.952 -13.541 -24.819 1.00 84.81 105 ASP A C 1
ATOM 851 O O . ASP A 1 105 ? 10.587 -12.980 -25.850 1.00 84.81 105 ASP A O 1
ATOM 855 N N . ALA A 1 106 ? 10.137 -13.660 -23.765 1.00 84.31 106 ALA A N 1
ATOM 856 C CA . ALA A 1 106 ? 8.772 -13.132 -23.757 1.00 84.31 106 ALA A CA 1
ATOM 857 C C . ALA A 1 106 ? 8.755 -11.594 -23.850 1.00 84.31 106 ALA A C 1
ATOM 859 O O . ALA A 1 106 ? 7.942 -11.010 -24.571 1.00 84.31 106 ALA A O 1
ATOM 860 N N . CYS A 1 107 ? 9.680 -10.912 -23.168 1.00 83.94 107 CYS A N 1
ATOM 861 C CA . CYS A 1 107 ? 9.873 -9.467 -23.310 1.00 83.94 107 CYS A CA 1
ATOM 862 C C . CYS A 1 107 ? 10.301 -9.067 -24.730 1.00 83.94 107 CYS A C 1
ATOM 864 O O . CYS A 1 107 ? 9.799 -8.071 -25.252 1.00 83.94 107 CYS A O 1
ATOM 866 N N . ARG A 1 108 ? 11.176 -9.846 -25.379 1.00 84.56 108 ARG A N 1
ATOM 867 C CA . ARG A 1 108 ? 11.574 -9.625 -26.779 1.00 84.56 108 ARG A CA 1
ATOM 868 C C . ARG A 1 108 ? 10.401 -9.803 -27.735 1.00 84.56 108 ARG A C 1
ATOM 870 O O . ARG A 1 108 ? 10.165 -8.922 -28.551 1.00 84.56 108 ARG A O 1
ATOM 877 N N . SER A 1 109 ? 9.615 -10.867 -27.589 1.00 84.44 109 SER A N 1
ATOM 878 C CA . SER A 1 109 ? 8.425 -11.077 -28.424 1.00 84.44 109 SER A CA 1
ATOM 879 C C . SER A 1 109 ? 7.399 -9.950 -28.271 1.00 84.44 109 SER A C 1
ATOM 881 O O . SER A 1 109 ? 6.779 -9.550 -29.252 1.00 84.44 109 SER A O 1
ATOM 883 N N . ARG A 1 110 ? 7.246 -9.382 -27.065 1.00 83.75 110 ARG A N 1
ATOM 884 C CA . ARG A 1 110 ? 6.401 -8.194 -26.847 1.00 83.75 110 ARG A CA 1
ATOM 885 C C . ARG A 1 110 ? 6.953 -6.941 -27.528 1.00 83.75 110 ARG A C 1
ATOM 887 O O . ARG A 1 110 ? 6.173 -6.152 -28.047 1.00 83.75 110 ARG A O 1
ATOM 894 N N . LEU A 1 111 ? 8.275 -6.772 -27.551 1.00 82.56 111 LEU A N 1
ATOM 895 C CA . LEU A 1 111 ? 8.930 -5.677 -28.269 1.00 82.56 111 LEU A CA 1
ATOM 896 C C . LEU A 1 111 ? 8.719 -5.790 -29.785 1.00 82.56 111 LEU A C 1
ATOM 898 O O . LEU A 1 111 ? 8.443 -4.793 -30.441 1.00 82.56 111 LEU A O 1
ATOM 902 N N . GLU A 1 112 ? 8.819 -7.003 -30.327 1.00 82.31 112 GLU A N 1
ATOM 903 C CA . GLU A 1 112 ? 8.606 -7.290 -31.751 1.00 82.31 112 GLU A CA 1
ATOM 904 C C . GLU A 1 112 ? 7.139 -7.145 -32.177 1.00 82.31 112 GLU A C 1
ATOM 906 O O . GLU A 1 112 ? 6.859 -6.825 -33.330 1.00 82.31 112 GLU A O 1
ATOM 911 N N . ALA A 1 113 ? 6.199 -7.358 -31.253 1.00 83.19 113 ALA A N 1
ATOM 912 C CA . ALA A 1 113 ? 4.774 -7.140 -31.482 1.00 83.19 113 ALA A CA 1
ATOM 913 C C . ALA A 1 113 ? 4.371 -5.652 -31.471 1.00 83.19 113 ALA A C 1
ATOM 915 O O . ALA A 1 113 ? 3.248 -5.328 -31.862 1.00 83.19 113 ALA A O 1
ATOM 916 N N . LEU A 1 114 ? 5.256 -4.756 -31.018 1.00 81.25 114 LEU A N 1
ATOM 917 C CA . LEU A 1 114 ? 4.982 -3.327 -30.912 1.00 81.25 114 LEU A CA 1
ATOM 918 C C . LEU A 1 114 ? 4.937 -2.676 -32.301 1.00 81.25 114 LEU A C 1
ATOM 920 O O . LEU A 1 114 ? 5.773 -2.951 -33.164 1.00 81.25 114 LEU A O 1
ATOM 924 N N . THR A 1 115 ? 3.972 -1.786 -32.534 1.00 77.88 115 THR A N 1
ATOM 925 C CA . THR A 1 115 ? 3.865 -1.114 -33.835 1.00 77.88 115 THR A CA 1
ATOM 926 C C . THR A 1 115 ? 4.934 -0.030 -33.997 1.00 77.88 115 THR A C 1
ATOM 928 O O . THR A 1 115 ? 5.359 0.599 -33.028 1.00 77.88 115 THR A O 1
ATOM 931 N N . GLU A 1 116 ? 5.345 0.266 -35.237 1.00 70.88 116 GLU A N 1
ATOM 932 C CA . GLU A 1 116 ? 6.320 1.339 -35.514 1.00 70.88 116 GLU A CA 1
ATOM 933 C C . GLU A 1 116 ? 5.856 2.713 -34.997 1.00 70.88 116 GLU A C 1
ATOM 935 O O . GLU A 1 116 ? 6.681 3.553 -34.644 1.00 70.88 116 GLU A O 1
ATOM 940 N N . ALA A 1 117 ? 4.540 2.937 -34.905 1.00 68.44 117 ALA A N 1
ATOM 941 C CA . ALA A 1 117 ? 3.960 4.161 -34.356 1.00 68.44 117 ALA A CA 1
ATOM 942 C C . ALA A 1 117 ? 4.170 4.293 -32.836 1.00 68.44 117 ALA A C 1
ATOM 944 O O . ALA A 1 117 ? 4.376 5.401 -32.350 1.00 68.44 117 ALA A O 1
ATOM 945 N N . GLU A 1 118 ? 4.150 3.181 -32.098 1.00 70.12 118 GLU A N 1
ATOM 946 C CA . GLU A 1 118 ? 4.409 3.124 -30.650 1.00 70.12 118 GLU A CA 1
ATOM 947 C C . GLU A 1 118 ? 5.915 3.085 -30.339 1.00 70.12 118 GLU A C 1
ATOM 949 O O . GLU A 1 118 ? 6.377 3.589 -29.311 1.00 70.12 118 GLU A O 1
ATOM 954 N N . ALA A 1 119 ? 6.704 2.513 -31.250 1.00 64.94 119 ALA A N 1
ATOM 955 C CA . ALA A 1 119 ? 8.160 2.504 -31.169 1.00 64.94 119 ALA A CA 1
ATOM 956 C C . ALA A 1 119 ? 8.778 3.871 -31.527 1.00 64.94 119 ALA A C 1
ATOM 958 O O . ALA A 1 119 ? 9.846 4.226 -31.026 1.00 64.94 119 ALA A O 1
ATOM 959 N N . SER A 1 120 ? 8.116 4.669 -32.374 1.00 57.91 120 SER A N 1
ATOM 960 C CA . SER A 1 120 ? 8.614 5.983 -32.786 1.00 57.91 120 SER A CA 1
ATOM 961 C C . SER A 1 120 ? 8.627 6.967 -31.614 1.00 57.91 120 SER A C 1
ATOM 963 O O . SER A 1 120 ? 7.593 7.312 -31.048 1.00 57.91 120 SER A O 1
ATOM 965 N N . GLY A 1 121 ? 9.823 7.426 -31.237 1.00 65.62 121 GLY A N 1
ATOM 966 C CA . GLY A 1 121 ? 10.023 8.341 -30.108 1.00 65.62 121 GLY A CA 1
ATOM 967 C C . GLY A 1 121 ? 10.226 7.654 -28.755 1.00 65.62 121 GLY A C 1
ATOM 968 O O . GLY A 1 121 ? 10.454 8.345 -27.764 1.00 65.62 121 GLY A O 1
ATOM 969 N N . THR A 1 122 ? 10.209 6.319 -28.700 1.00 68.75 122 THR A N 1
ATOM 970 C CA . THR A 1 122 ? 10.554 5.558 -27.493 1.00 68.75 122 THR A CA 1
ATOM 971 C C . THR A 1 122 ? 11.920 4.874 -27.646 1.00 68.75 122 THR A C 1
ATOM 973 O O . THR A 1 122 ? 12.332 4.499 -28.740 1.00 68.75 122 THR A O 1
ATOM 976 N N . HIS A 1 123 ? 12.658 4.682 -26.543 1.00 67.62 123 HIS A N 1
ATOM 977 C CA . HIS A 1 123 ? 13.922 3.912 -26.512 1.00 67.62 123 HIS A CA 1
ATOM 978 C C . HIS A 1 123 ? 13.679 2.387 -26.555 1.00 67.62 123 HIS A C 1
ATOM 980 O O . HIS A 1 123 ? 14.347 1.597 -25.877 1.00 67.62 123 HIS A O 1
ATOM 986 N N . ASN A 1 124 ? 12.671 1.971 -27.319 1.00 73.19 124 ASN A N 1
ATOM 987 C CA . ASN A 1 124 ? 12.254 0.586 -27.512 1.00 73.19 124 ASN A CA 1
ATOM 988 C C . ASN A 1 124 ? 12.855 0.019 -28.805 1.00 73.19 124 ASN A C 1
ATOM 990 O O . ASN A 1 124 ? 12.213 -0.716 -29.545 1.00 73.19 124 ASN A O 1
ATOM 994 N N . THR A 1 125 ? 14.113 0.369 -29.079 1.00 79.88 125 THR A N 1
ATOM 995 C CA . THR A 1 125 ? 14.912 -0.305 -30.102 1.00 79.8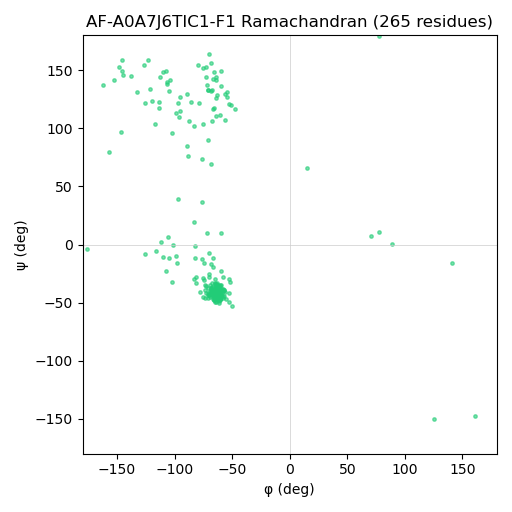8 125 THR A CA 1
ATOM 996 C C . THR A 1 125 ? 15.457 -1.618 -29.540 1.00 79.88 125 THR A C 1
ATOM 998 O O . THR A 1 125 ? 15.650 -1.755 -28.328 1.00 79.88 125 THR A O 1
ATOM 1001 N N . VAL A 1 126 ? 15.735 -2.590 -30.413 1.00 77.75 126 VAL A N 1
ATOM 1002 C CA . VAL A 1 126 ? 16.296 -3.893 -30.008 1.00 77.75 126 VAL A CA 1
ATOM 1003 C C . VAL A 1 126 ? 17.634 -3.717 -29.272 1.00 77.75 126 VAL A C 1
ATOM 1005 O O . VAL A 1 126 ? 17.881 -4.376 -28.264 1.00 77.75 126 VAL A O 1
ATOM 1008 N N . GLU A 1 127 ? 18.469 -2.774 -29.717 1.00 81.50 127 GLU A N 1
ATOM 1009 C CA . GLU A 1 127 ? 19.768 -2.469 -29.104 1.00 81.50 127 GLU A CA 1
ATOM 1010 C C . GLU A 1 127 ? 19.626 -1.814 -27.720 1.00 81.50 127 GLU A C 1
ATOM 1012 O O . GLU A 1 127 ? 20.285 -2.224 -26.760 1.00 81.50 127 GLU A O 1
ATOM 1017 N N . ASP A 1 128 ? 18.735 -0.824 -27.579 1.00 79.88 128 ASP A N 1
ATOM 1018 C CA . ASP A 1 128 ? 18.482 -0.174 -26.289 1.00 79.88 128 ASP A CA 1
ATOM 1019 C C . ASP A 1 128 ? 17.809 -1.123 -25.290 1.00 79.88 128 ASP A C 1
ATOM 1021 O O . ASP A 1 128 ? 18.051 -1.012 -24.083 1.00 79.88 128 ASP A O 1
ATOM 1025 N N . PHE A 1 129 ? 16.967 -2.042 -25.771 1.00 83.56 129 PHE A N 1
ATOM 1026 C CA . PHE A 1 129 ? 16.374 -3.102 -24.963 1.00 83.56 129 PHE A CA 1
ATOM 1027 C C . PHE A 1 129 ? 17.446 -4.064 -24.452 1.00 83.56 129 PHE A C 1
ATOM 1029 O O . PHE A 1 129 ? 17.509 -4.298 -23.247 1.00 83.56 129 PHE A O 1
ATOM 1036 N N . GLN A 1 130 ? 18.335 -4.551 -25.326 1.00 84.25 130 GLN A N 1
ATOM 1037 C CA . GLN A 1 130 ? 19.412 -5.453 -24.920 1.00 84.25 130 GLN A CA 1
ATOM 1038 C C . GLN A 1 130 ? 20.330 -4.796 -23.886 1.00 84.25 130 GLN A C 1
ATOM 1040 O O . GLN A 1 130 ? 20.612 -5.392 -22.853 1.00 84.25 130 GLN A O 1
ATOM 1045 N N . ARG A 1 131 ? 20.700 -3.523 -24.084 1.00 85.50 131 ARG A N 1
ATOM 1046 C CA . ARG A 1 131 ? 21.492 -2.768 -23.101 1.00 85.50 131 ARG A CA 1
ATOM 1047 C C . ARG A 1 131 ? 20.806 -2.691 -21.730 1.00 85.50 131 ARG A C 1
ATOM 1049 O O . ARG A 1 131 ? 21.483 -2.756 -20.707 1.00 85.50 131 ARG A O 1
ATOM 1056 N N . ARG A 1 132 ? 19.481 -2.499 -21.696 1.00 82.38 132 ARG A N 1
ATOM 1057 C CA . ARG A 1 132 ? 18.701 -2.460 -20.444 1.00 82.38 132 ARG A CA 1
ATOM 1058 C C . ARG A 1 132 ? 18.614 -3.832 -19.791 1.00 82.38 132 ARG A C 1
ATOM 1060 O O . ARG A 1 132 ? 18.778 -3.919 -18.580 1.00 82.38 132 ARG A O 1
ATOM 1067 N N . ALA A 1 133 ? 18.386 -4.870 -20.587 1.00 83.62 133 ALA A N 1
ATOM 1068 C CA . ALA A 1 133 ? 18.360 -6.241 -20.111 1.00 83.62 133 ALA A CA 1
ATOM 1069 C C . ALA A 1 133 ? 19.703 -6.648 -19.501 1.00 83.62 133 ALA A C 1
ATOM 1071 O O . ALA A 1 133 ? 19.727 -7.128 -18.377 1.00 83.62 133 ALA A O 1
ATOM 1072 N N . ASP A 1 134 ? 20.815 -6.366 -20.182 1.00 84.12 134 ASP A N 1
ATOM 1073 C CA . ASP A 1 134 ? 22.156 -6.664 -19.674 1.00 84.12 134 ASP A CA 1
ATOM 1074 C C . ASP A 1 134 ? 22.445 -5.906 -18.370 1.00 84.12 134 ASP A C 1
ATOM 1076 O O . ASP A 1 134 ? 23.095 -6.441 -17.477 1.00 84.12 134 ASP A O 1
ATOM 1080 N N . GLY A 1 135 ? 21.965 -4.662 -18.245 1.00 81.62 135 GLY A N 1
ATOM 1081 C CA . GLY A 1 135 ? 22.058 -3.892 -17.002 1.00 81.62 135 GLY A CA 1
ATOM 1082 C C . GLY A 1 135 ? 21.254 -4.519 -15.861 1.00 81.62 135 GLY A C 1
ATOM 1083 O O . GLY A 1 135 ? 21.777 -4.698 -14.771 1.00 81.62 135 GLY A O 1
ATOM 1084 N N . TRP A 1 136 ? 20.010 -4.918 -16.128 1.00 80.81 136 TRP A N 1
ATOM 1085 C CA . TRP A 1 136 ? 19.160 -5.607 -15.154 1.00 80.81 136 TRP A CA 1
ATOM 1086 C C . TRP A 1 136 ? 19.745 -6.955 -14.715 1.00 80.81 136 TRP A C 1
ATOM 1088 O O . TRP A 1 136 ? 19.772 -7.265 -13.527 1.00 80.81 136 TRP A O 1
ATOM 1098 N N . THR A 1 137 ? 20.253 -7.741 -15.665 1.00 80.25 137 THR A N 1
ATOM 1099 C CA . THR A 1 137 ? 20.887 -9.031 -15.392 1.00 80.25 137 THR A CA 1
ATOM 1100 C C . THR A 1 137 ? 22.135 -8.861 -14.536 1.00 80.25 137 THR A C 1
ATOM 1102 O O . THR A 1 137 ? 22.269 -9.584 -13.559 1.00 80.25 137 THR A O 1
ATOM 1105 N N . LYS A 1 138 ? 22.996 -7.876 -14.824 1.00 80.50 138 LYS A N 1
ATOM 1106 C CA . LYS A 1 138 ? 24.170 -7.576 -13.984 1.00 80.50 138 LYS A CA 1
ATOM 1107 C C . LYS A 1 138 ? 23.787 -7.227 -12.550 1.00 80.50 138 LYS A C 1
ATOM 1109 O O . LYS A 1 138 ? 24.447 -7.691 -11.626 1.00 80.50 138 LYS A O 1
ATOM 1114 N N . GLU A 1 139 ? 22.697 -6.494 -12.368 1.00 71.25 139 GLU A N 1
ATOM 1115 C CA . GLU A 1 139 ? 22.264 -6.063 -11.039 1.00 71.25 139 GLU A CA 1
ATOM 1116 C C . GLU A 1 139 ? 21.654 -7.204 -10.222 1.00 71.25 139 GLU A C 1
ATOM 1118 O O . GLU A 1 139 ? 21.807 -7.232 -9.003 1.00 71.25 139 GLU A O 1
ATOM 1123 N N . ILE A 1 140 ? 21.025 -8.182 -10.882 1.00 70.25 140 ILE A N 1
ATOM 1124 C CA . ILE A 1 140 ? 20.586 -9.433 -10.245 1.00 70.25 140 ILE A CA 1
ATOM 1125 C C . ILE A 1 140 ? 21.771 -10.376 -9.985 1.00 70.25 140 ILE A C 1
ATOM 1127 O O . ILE A 1 140 ? 21.860 -10.978 -8.918 1.00 70.25 140 ILE A O 1
ATOM 1131 N N . GLU A 1 141 ? 22.659 -10.548 -10.967 1.00 62.03 141 GLU A N 1
ATOM 1132 C CA . GLU A 1 141 ? 23.793 -11.483 -10.924 1.00 62.03 141 GLU A CA 1
ATOM 1133 C C . GLU A 1 141 ? 24.936 -11.003 -10.028 1.00 62.03 141 GLU A C 1
ATOM 1135 O O . GLU A 1 141 ? 25.800 -11.802 -9.654 1.00 62.03 141 GLU A O 1
ATOM 1140 N N . SER A 1 142 ? 24.955 -9.723 -9.652 1.00 60.06 142 SER A N 1
ATOM 1141 C CA . SER A 1 142 ? 25.840 -9.177 -8.626 1.00 60.06 142 SER A CA 1
ATOM 1142 C C . SER A 1 142 ? 25.437 -9.722 -7.246 1.00 60.06 142 SER A C 1
ATOM 1144 O O . SER A 1 142 ? 24.950 -9.016 -6.368 1.00 60.06 142 SER A O 1
ATOM 1146 N N . HIS A 1 143 ? 25.674 -11.021 -7.046 1.00 44.47 143 HIS A N 1
ATOM 1147 C CA . HIS A 1 143 ? 25.371 -11.863 -5.884 1.00 44.47 143 HIS A CA 1
ATOM 1148 C C . HIS A 1 143 ? 26.037 -11.420 -4.557 1.00 44.47 143 HIS A C 1
ATOM 1150 O O . HIS A 1 143 ? 26.009 -12.164 -3.577 1.00 44.47 143 HIS A O 1
ATOM 1156 N N . GLY A 1 144 ? 26.657 -10.236 -4.510 1.00 46.28 144 GLY A N 1
ATOM 1157 C CA . GLY A 1 144 ? 27.298 -9.656 -3.325 1.00 46.28 144 GLY A CA 1
ATOM 1158 C C . GLY A 1 144 ? 26.823 -8.246 -2.952 1.00 46.28 144 GLY A C 1
ATOM 1159 O O . GLY A 1 144 ? 27.186 -7.765 -1.881 1.00 46.28 144 GLY A O 1
ATOM 1160 N N . SER A 1 145 ? 26.017 -7.586 -3.788 1.00 53.53 145 SER A N 1
ATOM 1161 C CA . SER A 1 145 ? 25.407 -6.283 -3.492 1.00 53.53 145 SER A CA 1
ATOM 1162 C C . SER A 1 145 ? 23.932 -6.456 -3.144 1.00 53.53 145 SER A C 1
ATOM 1164 O O . SER A 1 145 ? 23.245 -7.260 -3.764 1.00 53.53 145 SER A O 1
ATOM 1166 N N . VAL A 1 146 ? 23.448 -5.687 -2.164 1.00 61.62 146 VAL A N 1
ATOM 1167 C CA . VAL A 1 146 ? 22.019 -5.597 -1.815 1.00 61.62 146 VAL A CA 1
ATOM 1168 C C . VAL A 1 146 ? 21.230 -5.318 -3.093 1.00 61.62 146 VAL A C 1
ATOM 1170 O O . VAL A 1 146 ? 21.513 -4.330 -3.772 1.00 61.62 146 VAL A O 1
ATOM 1173 N N . THR A 1 147 ? 20.301 -6.202 -3.456 1.00 72.50 147 THR A N 1
ATOM 1174 C CA . THR A 1 147 ? 19.504 -6.015 -4.673 1.00 72.50 147 THR A CA 1
ATOM 1175 C C . THR A 1 147 ? 18.528 -4.853 -4.485 1.00 72.50 147 THR A C 1
ATOM 1177 O O . THR A 1 147 ? 18.259 -4.418 -3.365 1.00 72.50 147 THR A O 1
ATOM 1180 N N . VAL A 1 148 ? 17.962 -4.332 -5.576 1.00 75.88 148 VAL A N 1
ATOM 1181 C CA . VAL A 1 148 ? 16.919 -3.290 -5.490 1.00 75.88 148 VAL A CA 1
ATOM 1182 C C . VAL A 1 148 ? 15.741 -3.771 -4.643 1.00 75.88 148 VAL A C 1
ATOM 1184 O O . VAL A 1 148 ? 15.208 -3.009 -3.848 1.00 75.88 148 VAL A O 1
ATOM 1187 N N . LEU A 1 149 ? 15.372 -5.047 -4.783 1.00 76.00 149 LEU A N 1
ATOM 1188 C CA . LEU A 1 149 ? 14.342 -5.700 -3.977 1.00 76.00 149 LEU A CA 1
ATOM 1189 C C . LEU A 1 149 ? 14.695 -5.690 -2.493 1.00 76.00 149 LEU A C 1
ATOM 1191 O O . LEU A 1 149 ? 13.845 -5.361 -1.678 1.00 76.00 149 LEU A O 1
ATOM 1195 N N . ASP A 1 150 ? 15.936 -6.029 -2.148 1.00 78.50 150 ASP A N 1
ATOM 1196 C CA . ASP A 1 150 ? 16.389 -6.034 -0.757 1.00 78.50 150 ASP A CA 1
ATOM 1197 C C . ASP A 1 150 ? 16.386 -4.614 -0.181 1.00 78.50 150 ASP A C 1
ATOM 1199 O O . ASP A 1 150 ? 15.860 -4.391 0.902 1.00 78.50 150 ASP A O 1
ATOM 1203 N N . ALA A 1 151 ? 16.868 -3.627 -0.943 1.00 78.56 151 ALA A N 1
ATOM 1204 C CA . ALA A 1 151 ? 16.834 -2.226 -0.530 1.00 78.56 151 ALA A CA 1
ATOM 1205 C C . ALA A 1 151 ? 15.398 -1.696 -0.377 1.00 78.56 151 ALA A C 1
ATOM 1207 O O . ALA A 1 151 ? 15.127 -0.906 0.523 1.00 78.56 151 ALA A O 1
ATOM 1208 N N . LEU A 1 152 ? 14.467 -2.130 -1.232 1.00 80.00 152 LEU A N 1
ATOM 1209 C CA . LEU A 1 152 ? 13.049 -1.793 -1.110 1.00 80.00 152 LEU A CA 1
ATOM 1210 C C . LEU A 1 152 ? 12.382 -2.531 0.055 1.00 80.00 152 LEU A C 1
ATOM 1212 O O . LEU A 1 152 ? 11.548 -1.938 0.726 1.00 80.00 152 LEU A O 1
ATOM 1216 N N . ASN A 1 153 ? 12.760 -3.777 0.342 1.00 80.94 153 ASN A N 1
ATOM 1217 C CA . ASN A 1 153 ? 12.301 -4.499 1.529 1.00 80.94 153 ASN A CA 1
ATOM 1218 C C . ASN A 1 153 ? 12.798 -3.832 2.820 1.00 80.94 153 ASN A C 1
ATOM 1220 O O . ASN A 1 153 ? 12.028 -3.723 3.765 1.00 80.94 153 ASN A O 1
ATOM 1224 N N . ASP A 1 154 ? 14.036 -3.331 2.851 1.00 77.25 154 ASP A N 1
ATOM 1225 C CA . ASP A 1 154 ? 14.559 -2.562 3.989 1.00 77.25 154 ASP A CA 1
ATOM 1226 C C . ASP A 1 154 ? 13.768 -1.258 4.210 1.00 77.25 154 ASP A C 1
ATOM 1228 O O . ASP A 1 154 ? 13.568 -0.823 5.342 1.00 77.25 154 ASP A O 1
ATOM 1232 N N . VAL A 1 155 ? 13.302 -0.627 3.126 1.00 76.75 155 VAL A N 1
ATOM 1233 C CA . VAL A 1 155 ? 12.447 0.573 3.176 1.00 76.75 155 VAL A CA 1
ATOM 1234 C C . VAL A 1 155 ? 11.018 0.227 3.614 1.00 76.75 155 VAL A C 1
ATOM 1236 O O . VAL A 1 155 ? 10.387 0.975 4.368 1.00 76.75 155 VAL A O 1
ATOM 1239 N N . ILE A 1 156 ? 10.487 -0.901 3.146 1.00 73.62 156 ILE A N 1
ATOM 1240 C CA . ILE A 1 156 ? 9.143 -1.385 3.461 1.00 73.62 156 ILE A CA 1
ATOM 1241 C C . ILE A 1 156 ? 9.227 -2.242 4.732 1.00 73.62 156 ILE A C 1
ATOM 1243 O O . ILE A 1 156 ? 9.183 -3.467 4.702 1.00 73.62 156 ILE A O 1
ATOM 1247 N N . GLU A 1 157 ? 9.355 -1.592 5.888 1.00 63.84 157 GLU A N 1
ATOM 1248 C CA . GLU A 1 157 ? 9.342 -2.317 7.164 1.00 63.84 157 GLU A CA 1
ATOM 1249 C C . GLU A 1 157 ? 7.959 -2.935 7.456 1.00 63.84 157 GLU A C 1
ATOM 1251 O O . GLU A 1 157 ? 6.931 -2.251 7.409 1.00 63.84 157 GLU A O 1
ATOM 1256 N N . GLY A 1 158 ? 7.939 -4.211 7.859 1.00 61.00 158 GLY A N 1
ATOM 1257 C CA . GLY A 1 158 ? 6.769 -4.881 8.439 1.00 61.00 158 GLY A CA 1
ATOM 1258 C C . GLY A 1 158 ? 6.348 -6.170 7.725 1.00 61.00 158 GLY A C 1
ATOM 1259 O O . GLY A 1 158 ? 7.166 -6.898 7.177 1.00 61.00 158 GLY A O 1
ATOM 1260 N N . GLU A 1 159 ? 5.046 -6.471 7.775 1.00 49.72 159 GLU A N 1
ATOM 1261 C CA . GLU A 1 159 ? 4.414 -7.668 7.179 1.00 49.72 159 GLU A CA 1
ATOM 1262 C C . GLU A 1 159 ? 4.116 -7.503 5.672 1.00 49.72 159 GLU A C 1
ATOM 1264 O O . GLU A 1 159 ? 3.610 -8.414 5.022 1.00 49.72 159 GLU A O 1
ATOM 1269 N N . ARG A 1 160 ? 4.427 -6.327 5.113 1.00 62.00 160 ARG A N 1
ATOM 1270 C CA . ARG A 1 160 ? 4.244 -5.988 3.698 1.00 62.00 160 ARG A CA 1
ATOM 1271 C C . ARG A 1 160 ? 5.569 -6.225 2.997 1.00 62.00 160 ARG A C 1
ATOM 1273 O O . ARG A 1 160 ? 6.535 -5.526 3.269 1.00 62.00 160 ARG A O 1
ATOM 1280 N N . THR A 1 161 ? 5.645 -7.247 2.159 1.00 63.19 161 THR A N 1
ATOM 1281 C CA . THR A 1 161 ? 6.897 -7.644 1.498 1.00 63.19 161 THR A CA 1
ATOM 1282 C C . THR A 1 161 ? 6.816 -7.324 0.014 1.00 63.19 161 THR A C 1
ATOM 1284 O O . THR A 1 161 ? 5.739 -7.408 -0.580 1.00 63.19 161 THR A O 1
ATOM 1287 N N . CYS A 1 162 ? 7.950 -6.994 -0.613 1.00 68.56 162 CYS A N 1
ATOM 1288 C CA . CYS A 1 162 ? 8.013 -6.932 -2.069 1.00 68.56 162 CYS A CA 1
ATOM 1289 C C . CYS A 1 162 ? 7.533 -8.266 -2.663 1.00 68.56 162 CYS A C 1
ATOM 1291 O O . CYS A 1 162 ? 8.048 -9.327 -2.301 1.00 68.56 162 CYS A O 1
ATOM 1293 N N . ARG A 1 163 ? 6.561 -8.231 -3.583 1.00 76.12 163 ARG A N 1
ATOM 1294 C CA . ARG A 1 163 ? 6.042 -9.444 -4.238 1.00 76.12 163 ARG A CA 1
ATOM 1295 C C . ARG A 1 163 ? 6.550 -9.572 -5.662 1.00 76.12 163 ARG A C 1
ATOM 1297 O O . ARG A 1 163 ? 6.435 -8.642 -6.456 1.00 76.12 163 ARG A O 1
ATOM 1304 N N . GLU A 1 164 ? 7.035 -10.761 -6.003 1.00 80.94 164 GLU A N 1
ATOM 1305 C CA . GLU A 1 164 ? 7.319 -11.135 -7.387 1.00 80.94 164 GLU A CA 1
ATOM 1306 C C . GLU A 1 164 ? 6.051 -11.681 -8.055 1.00 80.94 164 GLU A C 1
ATOM 1308 O O .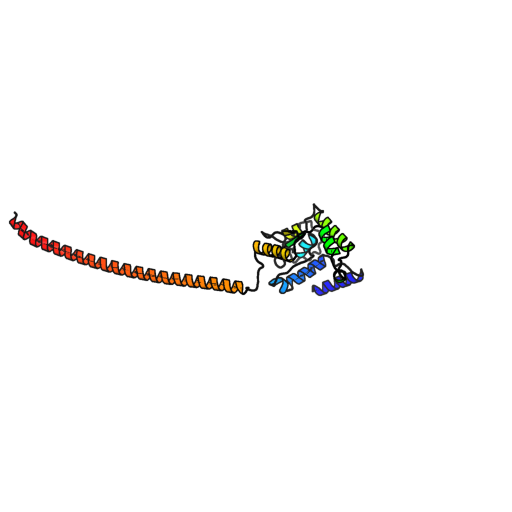 GLU A 1 164 ? 5.477 -12.672 -7.601 1.00 80.94 164 GLU A O 1
ATOM 1313 N N . ILE A 1 165 ? 5.631 -11.065 -9.158 1.00 84.19 165 ILE A N 1
ATOM 1314 C CA . ILE A 1 165 ? 4.506 -11.518 -9.980 1.00 84.19 165 ILE A CA 1
ATOM 1315 C C . ILE A 1 165 ? 5.059 -11.964 -11.326 1.00 84.19 165 ILE A C 1
ATOM 1317 O O . ILE A 1 165 ? 5.705 -11.188 -12.027 1.00 84.19 165 ILE A O 1
ATOM 1321 N N . LYS A 1 166 ? 4.806 -13.220 -11.697 1.00 84.31 166 LYS A N 1
ATOM 1322 C CA . LYS A 1 166 ? 5.139 -13.726 -13.031 1.00 84.31 166 LYS A CA 1
ATOM 1323 C C . LYS A 1 166 ? 4.082 -13.255 -14.021 1.00 84.31 166 LYS A C 1
ATOM 1325 O O . LYS A 1 166 ? 2.908 -13.556 -13.841 1.00 84.31 166 LYS A O 1
ATOM 1330 N N . VAL A 1 167 ? 4.513 -12.534 -15.049 1.00 84.06 167 VAL A N 1
ATOM 1331 C CA . VAL A 1 167 ? 3.625 -11.930 -16.060 1.00 84.06 167 VAL A CA 1
ATOM 1332 C C . VAL A 1 167 ? 3.543 -12.782 -17.334 1.00 84.06 167 VAL A C 1
ATOM 1334 O O . VAL A 1 167 ? 2.709 -12.541 -18.202 1.00 84.06 167 VAL A O 1
ATOM 1337 N N . ASP A 1 168 ? 4.390 -13.803 -17.463 1.00 82.00 168 ASP A N 1
ATOM 1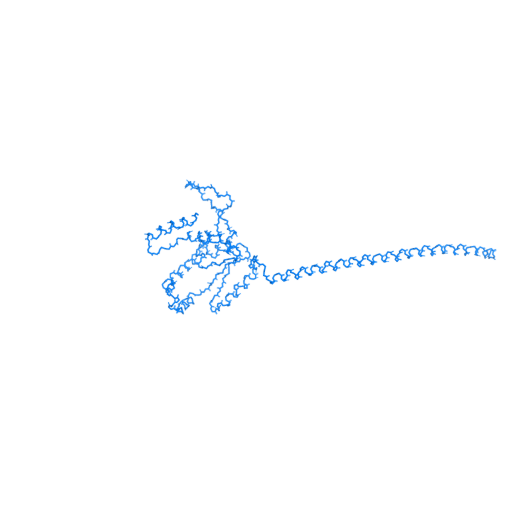338 C CA . ASP A 1 168 ? 4.441 -14.631 -18.668 1.00 82.00 168 ASP A CA 1
ATOM 1339 C C . ASP A 1 168 ? 3.148 -15.437 -18.856 1.00 82.00 168 ASP A C 1
ATOM 1341 O O . ASP A 1 168 ? 2.799 -16.287 -18.036 1.00 82.00 168 ASP A O 1
ATOM 1345 N N . GLY A 1 169 ? 2.446 -15.175 -19.963 1.00 76.75 169 GLY A N 1
ATOM 1346 C CA . GLY A 1 169 ? 1.216 -15.879 -20.339 1.00 76.75 169 GLY A CA 1
ATOM 1347 C C . GLY A 1 169 ? -0.043 -15.454 -19.577 1.00 76.75 169 GLY A C 1
ATOM 1348 O O . GLY A 1 169 ? -1.059 -16.136 -19.698 1.00 76.75 169 GLY A O 1
ATOM 1349 N N . VAL A 1 170 ? 0.015 -14.360 -18.812 1.00 80.62 170 VAL A N 1
ATOM 1350 C CA . VAL A 1 170 ? -1.114 -13.803 -18.051 1.00 80.62 170 VAL A CA 1
ATOM 1351 C C . VAL A 1 170 ? -1.605 -12.526 -18.737 1.00 80.62 170 VAL A C 1
ATOM 1353 O O . VAL A 1 170 ? -0.791 -11.746 -19.239 1.00 80.62 170 VAL A O 1
ATOM 1356 N N . ASP A 1 171 ? -2.923 -12.324 -18.789 1.00 84.25 171 ASP A N 1
ATOM 1357 C CA . ASP A 1 171 ? -3.500 -11.094 -19.335 1.00 84.25 171 ASP A CA 1
ATOM 1358 C C . ASP A 1 171 ? -3.200 -9.884 -18.435 1.00 84.25 171 ASP A C 1
ATOM 1360 O O . ASP A 1 171 ? -2.935 -10.020 -17.238 1.00 84.25 171 ASP A O 1
ATOM 1364 N N . THR A 1 172 ? -3.227 -8.678 -19.002 1.00 82.62 172 THR A N 1
ATOM 1365 C CA . THR A 1 172 ? -2.987 -7.454 -18.231 1.00 82.62 172 THR A CA 1
ATOM 1366 C C . THR A 1 172 ? -4.015 -7.253 -17.126 1.00 82.62 172 THR A C 1
ATOM 1368 O O . THR A 1 172 ? -3.635 -6.820 -16.037 1.00 82.62 172 THR A O 1
ATOM 1371 N N . ASP A 1 173 ? -5.280 -7.600 -17.373 1.00 86.62 173 ASP A N 1
ATOM 1372 C CA . ASP A 1 173 ? -6.350 -7.443 -16.385 1.00 86.62 173 ASP A CA 1
ATOM 1373 C C . ASP A 1 173 ? -6.150 -8.418 -15.215 1.00 86.62 173 ASP A C 1
ATOM 1375 O O . ASP A 1 173 ? -6.234 -8.027 -14.051 1.00 86.62 173 ASP A O 1
ATOM 1379 N N . ASP A 1 174 ? -5.738 -9.652 -15.509 1.00 88.12 174 ASP A N 1
ATOM 1380 C CA . ASP A 1 174 ? -5.432 -10.666 -14.497 1.00 88.12 174 ASP A CA 1
ATOM 1381 C C . ASP A 1 174 ? -4.238 -10.258 -13.612 1.00 88.12 174 ASP A C 1
ATOM 1383 O O . ASP A 1 174 ? -4.247 -10.478 -12.399 1.00 88.12 174 ASP A O 1
ATOM 1387 N N . VAL A 1 175 ? -3.197 -9.633 -14.183 1.00 86.81 175 VAL A N 1
ATOM 1388 C CA . VAL A 1 175 ? -2.060 -9.111 -13.398 1.00 86.81 175 VAL A CA 1
ATOM 1389 C C . VAL A 1 175 ? -2.523 -8.011 -12.444 1.00 86.81 175 VAL A C 1
ATOM 1391 O O . VAL A 1 175 ? -2.113 -7.992 -11.280 1.00 86.81 175 VAL A O 1
ATOM 1394 N N . VAL A 1 176 ? -3.388 -7.109 -12.913 1.00 87.62 176 VAL A N 1
ATOM 1395 C CA . VAL A 1 176 ? -3.962 -6.044 -12.080 1.00 87.62 176 VAL A CA 1
ATOM 1396 C C . VAL A 1 176 ? -4.833 -6.628 -10.968 1.00 87.62 176 VAL A C 1
ATOM 1398 O O . VAL A 1 176 ? -4.758 -6.157 -9.829 1.00 87.62 176 VAL A O 1
ATOM 1401 N N . ASP A 1 177 ? -5.590 -7.685 -11.243 1.00 87.81 177 ASP A N 1
ATOM 1402 C CA . ASP A 1 177 ? -6.384 -8.388 -10.236 1.00 87.81 177 ASP A CA 1
ATOM 1403 C C . ASP A 1 177 ? -5.500 -9.070 -9.184 1.00 87.81 177 ASP A C 1
ATOM 1405 O O . ASP A 1 177 ? -5.778 -8.963 -7.988 1.00 87.81 177 ASP A O 1
ATOM 1409 N N . ILE A 1 178 ? -4.391 -9.701 -9.585 1.00 86.94 178 ILE A N 1
ATOM 1410 C CA . ILE A 1 178 ? -3.414 -10.295 -8.654 1.00 86.94 178 ILE A CA 1
ATOM 1411 C C . ILE A 1 178 ? -2.796 -9.222 -7.748 1.00 86.94 178 ILE A C 1
ATOM 1413 O O . ILE A 1 178 ? -2.644 -9.438 -6.539 1.00 86.94 178 ILE A O 1
ATOM 1417 N N . ILE A 1 179 ? -2.446 -8.060 -8.309 1.00 86.38 179 ILE A N 1
ATOM 1418 C CA . ILE A 1 179 ? -1.934 -6.918 -7.540 1.00 86.38 179 ILE A CA 1
ATOM 1419 C C . ILE A 1 179 ? -3.005 -6.436 -6.559 1.00 86.38 179 ILE A C 1
ATOM 1421 O O . ILE A 1 179 ? -2.725 -6.289 -5.370 1.00 86.38 179 ILE A O 1
ATOM 1425 N N . SER A 1 180 ? -4.239 -6.256 -7.027 1.00 85.75 180 SER A N 1
ATOM 1426 C CA . SER A 1 180 ? -5.361 -5.780 -6.212 1.00 85.75 180 SER A CA 1
ATOM 1427 C C . SER A 1 180 ? -5.647 -6.726 -5.045 1.00 85.75 180 SER A C 1
ATOM 1429 O O . SER A 1 180 ? -5.698 -6.287 -3.899 1.00 85.75 180 SER A O 1
ATOM 1431 N N . GLN A 1 181 ? -5.716 -8.035 -5.301 1.00 85.69 181 GLN A N 1
ATOM 1432 C CA . GLN A 1 181 ? -5.893 -9.061 -4.267 1.00 85.69 181 GLN A CA 1
ATOM 1433 C C . GLN A 1 181 ? -4.728 -9.090 -3.271 1.00 85.69 181 GLN A C 1
ATOM 1435 O O . GLN A 1 181 ? -4.933 -9.309 -2.078 1.00 85.69 181 GLN A O 1
ATOM 1440 N N . SER A 1 182 ? -3.500 -8.856 -3.739 1.00 83.19 182 SER A N 1
ATOM 1441 C CA . SER A 1 182 ? -2.323 -8.793 -2.867 1.00 83.19 182 SER A CA 1
ATOM 1442 C C . SER A 1 182 ? -2.392 -7.599 -1.920 1.00 83.19 182 SER A C 1
ATOM 1444 O O . SER A 1 182 ? -2.149 -7.753 -0.723 1.00 83.19 182 SER A O 1
ATOM 1446 N N . ILE A 1 183 ? -2.781 -6.435 -2.445 1.00 84.12 183 ILE A N 1
ATOM 1447 C CA . ILE A 1 183 ? -2.983 -5.218 -1.660 1.00 84.12 183 ILE A CA 1
ATOM 1448 C C . ILE A 1 183 ? -4.098 -5.434 -0.631 1.00 84.12 183 ILE A C 1
ATOM 1450 O O . ILE A 1 183 ? -3.885 -5.111 0.533 1.00 84.12 183 ILE A O 1
ATOM 1454 N N . GLU A 1 184 ? -5.236 -6.012 -1.035 1.00 82.94 184 GLU A N 1
ATOM 1455 C CA . GLU A 1 184 ? -6.390 -6.295 -0.162 1.00 82.94 184 GLU A CA 1
ATOM 1456 C C . GLU A 1 184 ? -6.089 -7.316 0.946 1.00 82.94 184 GLU A C 1
ATOM 1458 O O . GLU A 1 184 ? -6.623 -7.221 2.052 1.00 82.94 184 GLU A O 1
ATOM 1463 N N . HIS A 1 185 ? -5.235 -8.304 0.668 1.00 79.12 185 HIS A N 1
ATOM 1464 C CA . HIS A 1 185 ? -4.838 -9.303 1.657 1.00 79.12 185 HIS A CA 1
ATOM 1465 C C . HIS A 1 185 ? -3.893 -8.720 2.718 1.00 79.12 185 HIS A C 1
ATOM 1467 O O . HIS A 1 185 ? -4.012 -9.038 3.898 1.00 79.12 185 HIS A O 1
ATOM 1473 N N . GLU A 1 186 ? -2.930 -7.891 2.311 1.00 71.62 186 GLU A N 1
ATOM 1474 C CA . GLU A 1 186 ? -1.954 -7.265 3.221 1.00 71.62 186 GLU A CA 1
ATOM 1475 C C . GLU A 1 186 ? -2.499 -6.005 3.913 1.00 71.62 186 GLU A C 1
ATOM 1477 O O . GLU A 1 186 ? -1.902 -5.484 4.861 1.00 71.62 186 GLU A O 1
ATOM 1482 N N . GLY A 1 187 ? -3.643 -5.500 3.451 1.00 71.56 187 GLY A N 1
ATOM 1483 C CA . GLY A 1 187 ? -4.361 -4.400 4.071 1.00 71.56 187 GLY A CA 1
ATOM 1484 C C . GLY A 1 187 ? -5.341 -3.733 3.116 1.00 71.56 187 GLY A C 1
ATOM 1485 O O . GLY A 1 187 ? -5.936 -4.346 2.247 1.00 71.56 187 GLY A O 1
ATOM 1486 N N . CYS A 1 188 ? -5.541 -2.434 3.282 1.00 66.81 188 CYS A N 1
ATOM 1487 C CA . CYS A 1 188 ? -6.244 -1.628 2.298 1.00 66.81 188 CYS A CA 1
ATOM 1488 C C . CYS A 1 188 ? -5.504 -0.298 2.136 1.00 66.81 188 CYS A C 1
ATOM 1490 O O . CYS A 1 188 ? -4.940 0.211 3.114 1.00 66.81 188 CYS A O 1
ATOM 1492 N N . PRO A 1 189 ? -5.464 0.282 0.923 1.00 70.94 189 PRO A N 1
ATOM 1493 C CA . PRO A 1 189 ? -4.960 1.632 0.737 1.00 70.94 189 PRO A CA 1
ATOM 1494 C C . PRO A 1 189 ? -5.716 2.581 1.660 1.00 70.94 189 PRO A C 1
ATOM 1496 O O . PRO A 1 189 ? -6.948 2.545 1.730 1.00 70.94 189 PRO A O 1
ATOM 1499 N N . TYR A 1 190 ? -4.978 3.419 2.387 1.00 67.56 190 TYR A N 1
ATOM 1500 C CA . TYR A 1 190 ? -5.602 4.382 3.280 1.00 67.56 190 TYR A CA 1
ATOM 1501 C C . TYR A 1 190 ? -6.355 5.414 2.445 1.00 67.56 190 TYR A C 1
ATOM 1503 O O . TYR A 1 190 ? -5.765 6.273 1.789 1.00 67.56 190 TYR A O 1
ATOM 1511 N N . ASN A 1 191 ? -7.680 5.310 2.444 1.00 67.31 191 ASN A N 1
ATOM 1512 C CA . ASN A 1 191 ? -8.515 6.235 1.710 1.00 67.31 191 ASN A CA 1
ATOM 1513 C C . ASN A 1 191 ? -8.828 7.446 2.594 1.00 67.31 191 ASN A C 1
ATOM 1515 O O . ASN A 1 191 ? -9.636 7.366 3.519 1.00 67.31 191 ASN A O 1
ATOM 1519 N N . TYR A 1 192 ? -8.201 8.581 2.287 1.00 66.75 192 TYR A N 1
ATOM 1520 C CA . TYR A 1 192 ? -8.443 9.854 2.976 1.00 66.75 192 TYR A CA 1
ATOM 1521 C C . TYR A 1 192 ? -9.858 10.404 2.739 1.00 66.75 192 TYR A C 1
ATOM 1523 O O . TYR A 1 192 ? -10.277 11.346 3.413 1.00 66.75 192 TYR A O 1
ATOM 1531 N N . ILE A 1 193 ? -10.599 9.833 1.786 1.00 67.00 193 ILE A N 1
ATOM 1532 C CA . ILE A 1 193 ? -11.989 10.176 1.507 1.00 67.00 193 ILE A CA 1
ATOM 1533 C C . ILE A 1 193 ? -12.847 8.962 1.866 1.00 67.00 193 ILE A C 1
ATOM 1535 O O . ILE A 1 193 ? -12.709 7.920 1.228 1.00 67.00 193 ILE A O 1
ATOM 1539 N N . PRO A 1 194 ? -13.767 9.063 2.838 1.00 60.25 194 PRO A N 1
ATOM 1540 C CA . PRO A 1 194 ? -14.719 7.996 3.101 1.00 60.25 194 PRO A CA 1
ATOM 1541 C C . PRO A 1 194 ? -15.437 7.615 1.804 1.00 60.25 194 PRO A C 1
ATOM 1543 O O . PRO A 1 194 ? -16.055 8.451 1.142 1.00 60.25 194 PRO A O 1
ATOM 1546 N N . SER A 1 195 ? -15.325 6.351 1.397 1.00 63.38 195 SER A N 1
ATOM 1547 C CA . SER A 1 195 ? -16.131 5.872 0.279 1.00 63.38 195 SER A CA 1
ATOM 1548 C C . SER A 1 195 ? -17.598 5.905 0.698 1.00 63.38 195 SER A C 1
ATOM 1550 O O . SER A 1 195 ? -17.918 5.640 1.857 1.00 63.38 195 SER A O 1
ATOM 1552 N N . LYS A 1 196 ? -18.515 6.145 -0.248 1.00 66.62 196 LYS A N 1
ATOM 1553 C CA . LYS A 1 196 ? -19.964 6.050 0.013 1.00 66.62 196 LYS A CA 1
ATOM 1554 C C . LYS A 1 196 ? -20.339 4.715 0.663 1.00 66.62 196 LYS A C 1
ATOM 1556 O O . LYS A 1 196 ? -21.261 4.663 1.466 1.00 66.62 196 LYS A O 1
ATOM 1561 N N . ARG A 1 197 ? -19.610 3.643 0.333 1.00 63.53 197 ARG A N 1
ATOM 1562 C CA . ARG A 1 197 ? -19.760 2.324 0.958 1.00 63.53 197 ARG A CA 1
ATOM 1563 C C . ARG A 1 197 ? -19.403 2.353 2.447 1.00 63.53 197 ARG A C 1
ATOM 1565 O O . ARG A 1 197 ? -20.203 1.915 3.263 1.00 63.53 197 ARG A O 1
ATOM 1572 N N . THR A 1 198 ? -18.253 2.925 2.790 1.00 66.25 198 THR A N 1
ATOM 1573 C CA . THR A 1 198 ? -17.786 3.068 4.174 1.00 66.25 198 THR A CA 1
ATOM 1574 C C . THR A 1 198 ? -18.725 3.954 4.990 1.00 66.25 198 THR A C 1
ATOM 1576 O O . THR A 1 198 ? -19.006 3.635 6.134 1.00 66.25 198 THR A O 1
ATOM 1579 N N . GLU A 1 199 ? -19.274 5.024 4.407 1.00 70.94 199 GLU A N 1
ATOM 1580 C CA . GLU A 1 199 ? -20.278 5.867 5.077 1.00 70.94 199 GLU A CA 1
ATOM 1581 C C . GLU A 1 199 ? -21.585 5.126 5.384 1.00 70.94 199 GLU A C 1
ATOM 1583 O O . GLU A 1 199 ? -22.246 5.412 6.381 1.00 70.94 199 GLU A O 1
ATOM 1588 N N . VAL A 1 200 ? -22.005 4.211 4.507 1.00 74.31 200 VAL A N 1
ATOM 1589 C CA . VAL A 1 200 ? -23.187 3.377 4.751 1.00 74.31 200 VAL A CA 1
ATOM 1590 C C . VAL A 1 200 ? -22.884 2.365 5.851 1.00 74.31 200 VAL A C 1
ATOM 1592 O O . VAL A 1 200 ? -23.676 2.253 6.781 1.00 74.31 200 VAL A O 1
ATOM 1595 N N . GLU A 1 201 ? -21.731 1.695 5.791 1.00 75.75 201 GLU A N 1
ATOM 1596 C CA . GLU A 1 201 ? -21.292 0.729 6.806 1.00 75.75 201 GLU A CA 1
ATOM 1597 C C . GLU A 1 201 ? -21.134 1.376 8.195 1.00 75.75 201 GLU A C 1
ATOM 1599 O O . GLU A 1 201 ? -21.594 0.824 9.196 1.00 75.75 201 GLU A O 1
ATOM 1604 N N . THR A 1 202 ? -20.557 2.578 8.286 1.00 75.12 202 THR A N 1
ATOM 1605 C CA . THR A 1 202 ? -20.447 3.296 9.566 1.00 75.12 202 THR A CA 1
ATOM 1606 C C . THR A 1 202 ? -21.818 3.669 10.113 1.00 75.12 202 THR A C 1
ATOM 1608 O O . THR A 1 202 ? -22.083 3.429 11.290 1.00 75.12 202 THR A O 1
ATOM 1611 N N . LYS A 1 203 ? -22.726 4.168 9.265 1.00 81.62 203 LYS A N 1
ATOM 1612 C CA . LYS A 1 203 ? -24.107 4.474 9.665 1.00 81.62 203 LYS A CA 1
ATOM 1613 C C . LYS A 1 203 ? -24.865 3.233 10.126 1.00 81.62 203 LYS A C 1
ATOM 1615 O O . LYS A 1 203 ? -25.593 3.315 11.109 1.00 81.62 203 LYS A O 1
ATOM 1620 N N . THR A 1 204 ? -24.703 2.085 9.466 1.00 83.75 204 THR A N 1
ATOM 1621 C CA . THR A 1 204 ? -25.344 0.836 9.911 1.00 83.75 204 THR A CA 1
ATOM 1622 C C . THR A 1 204 ? -24.821 0.394 11.272 1.00 83.75 204 THR A C 1
ATOM 1624 O O . THR A 1 204 ? -25.621 0.090 12.151 1.00 83.75 204 THR A O 1
ATOM 1627 N N . ILE A 1 205 ? -23.504 0.463 11.493 1.00 86.31 205 ILE A N 1
ATOM 1628 C CA . ILE A 1 205 ? -22.890 0.130 12.787 1.00 86.31 205 ILE A CA 1
ATOM 1629 C C . ILE A 1 205 ? -23.370 1.090 13.887 1.00 86.31 205 ILE A C 1
ATOM 1631 O O . ILE A 1 205 ? -23.625 0.673 15.018 1.00 86.31 205 ILE A O 1
ATOM 1635 N N . GLU A 1 206 ? -23.502 2.382 13.584 1.00 88.38 206 GLU A N 1
ATOM 1636 C CA . GLU A 1 206 ? -24.034 3.373 14.523 1.00 88.38 206 GLU A CA 1
ATOM 1637 C C . GLU A 1 206 ? -25.499 3.101 14.881 1.00 88.38 206 GLU A C 1
ATOM 1639 O O . GLU A 1 206 ? -25.842 3.131 16.066 1.00 88.38 206 GLU A O 1
ATOM 1644 N N . MET A 1 207 ? -26.340 2.767 13.896 1.00 87.00 207 MET A N 1
ATOM 1645 C CA . MET A 1 207 ? -27.737 2.388 14.131 1.00 87.00 207 MET A CA 1
ATOM 1646 C C . MET A 1 207 ? -27.842 1.139 15.013 1.00 87.00 207 MET A C 1
ATOM 1648 O O . MET A 1 207 ? -28.572 1.153 16.002 1.00 87.00 207 MET A O 1
ATOM 1652 N N . GLU A 1 208 ? -27.069 0.088 14.729 1.00 89.38 208 GLU A N 1
ATOM 1653 C CA . GLU A 1 208 ? -27.048 -1.138 15.540 1.00 89.38 208 GLU A CA 1
ATOM 1654 C C . GLU A 1 208 ? -26.614 -0.866 16.988 1.00 89.38 208 GLU A C 1
ATOM 1656 O O . GLU A 1 208 ? -27.197 -1.394 17.942 1.00 89.38 208 GLU A O 1
ATOM 1661 N N . ARG A 1 209 ? -25.616 0.006 17.183 1.00 90.94 209 ARG A N 1
ATOM 1662 C CA . ARG A 1 209 ? -25.178 0.436 18.519 1.00 90.94 209 ARG A CA 1
ATOM 1663 C C . ARG A 1 209 ? -26.266 1.212 19.254 1.00 90.94 209 ARG A C 1
ATOM 1665 O O . ARG A 1 209 ? -26.432 1.026 20.461 1.00 90.94 209 ARG A O 1
ATOM 1672 N N . GLU A 1 210 ? -26.997 2.084 18.567 1.00 90.38 210 GLU A N 1
ATOM 1673 C CA . GLU A 1 210 ? -28.105 2.829 19.165 1.00 90.38 210 GLU A CA 1
ATOM 1674 C C . GLU A 1 210 ? -29.258 1.896 19.562 1.00 90.38 210 GLU A C 1
ATOM 1676 O O . GLU A 1 210 ? -29.784 2.004 20.673 1.00 90.38 210 GLU A O 1
ATOM 1681 N N . GLU A 1 211 ? -29.611 0.937 18.706 1.00 91.56 211 GLU A N 1
ATOM 1682 C CA . GLU A 1 211 ? -30.618 -0.081 19.008 1.00 91.56 211 GLU A CA 1
ATOM 1683 C C . GLU A 1 211 ? -30.228 -0.932 20.217 1.00 91.56 211 GLU A C 1
ATOM 1685 O O . GLU A 1 211 ? -31.058 -1.174 21.096 1.00 91.56 211 GLU A O 1
ATOM 1690 N N . LEU A 1 212 ? -28.961 -1.344 20.311 1.00 92.50 212 LEU A N 1
ATOM 1691 C CA . LEU A 1 212 ? -28.462 -2.092 21.461 1.00 92.50 212 LEU A CA 1
ATOM 1692 C C . LEU A 1 212 ? -28.563 -1.268 22.750 1.00 92.50 212 LEU A C 1
ATOM 1694 O O . LEU A 1 212 ? -28.999 -1.783 23.779 1.00 92.50 212 LEU A O 1
ATOM 1698 N N . ARG A 1 213 ? -28.224 0.026 22.697 1.00 93.62 213 ARG A N 1
ATOM 1699 C CA . ARG A 1 213 ? -28.373 0.935 23.845 1.00 93.62 213 ARG A CA 1
ATOM 1700 C C . ARG A 1 213 ? -29.832 1.093 24.264 1.00 93.62 213 ARG A C 1
ATOM 1702 O O . ARG A 1 213 ? -30.106 1.111 25.461 1.00 93.62 213 ARG A O 1
ATOM 1709 N N . LYS A 1 214 ? -30.766 1.192 23.312 1.00 92.94 214 LYS A N 1
ATOM 1710 C CA . LYS A 1 214 ? -32.207 1.260 23.608 1.00 92.94 214 LYS A CA 1
ATOM 1711 C C . LYS A 1 214 ? -32.694 -0.023 24.272 1.00 92.94 214 LYS A C 1
ATOM 1713 O O . LYS A 1 214 ? -33.312 0.063 25.327 1.00 92.94 214 LYS A O 1
ATOM 1718 N N . LYS A 1 215 ? -32.326 -1.189 23.733 1.00 93.44 215 LYS A N 1
ATOM 1719 C CA . LYS A 1 215 ? -32.659 -2.494 24.327 1.00 93.44 215 LYS A CA 1
ATOM 1720 C C . LYS A 1 215 ? -32.131 -2.621 25.757 1.00 93.44 215 LYS A C 1
ATOM 1722 O O . LYS A 1 215 ? -32.896 -2.954 26.648 1.00 93.44 215 LYS A O 1
ATOM 1727 N N . GLN A 1 216 ? -30.877 -2.241 26.012 1.00 92.81 216 GLN A N 1
ATOM 1728 C CA . GLN A 1 216 ? -30.308 -2.259 27.368 1.00 92.81 216 GLN A CA 1
ATOM 1729 C C . GLN A 1 216 ? -31.061 -1.349 28.349 1.00 92.81 216 GLN A C 1
ATOM 1731 O O . GLN A 1 216 ? -31.240 -1.701 29.514 1.00 92.81 216 GLN A O 1
ATOM 1736 N N . VAL A 1 217 ? -31.502 -0.169 27.901 1.00 94.12 217 VAL A N 1
ATOM 1737 C CA . VAL A 1 217 ? -32.302 0.738 28.738 1.00 94.12 217 VAL A CA 1
ATOM 1738 C C . VAL A 1 217 ? -33.694 0.162 28.992 1.00 94.12 217 VAL A C 1
ATOM 1740 O O . VAL A 1 217 ? -34.160 0.210 30.128 1.00 94.12 217 VAL A O 1
ATOM 1743 N N . GLU A 1 218 ? -34.344 -0.400 27.973 1.00 93.44 218 GLU A N 1
ATOM 1744 C CA . GLU A 1 218 ? -35.645 -1.062 28.110 1.00 93.44 218 GLU A CA 1
ATOM 1745 C C . GLU A 1 218 ? -35.582 -2.258 29.061 1.00 93.44 218 GLU A C 1
ATOM 1747 O O . GLU A 1 218 ? -36.442 -2.389 29.932 1.00 93.44 218 GLU A O 1
ATOM 1752 N N . ASP A 1 219 ? -34.549 -3.090 28.944 1.00 92.38 219 ASP A N 1
ATOM 1753 C CA . ASP A 1 219 ? -34.352 -4.250 29.807 1.00 92.38 219 ASP A CA 1
ATOM 1754 C C . ASP A 1 219 ? -34.094 -3.819 31.253 1.00 92.38 219 ASP A C 1
ATOM 1756 O O . ASP A 1 219 ? -34.730 -4.346 32.162 1.00 92.38 219 ASP A O 1
ATOM 1760 N N . ARG A 1 220 ? -33.289 -2.770 31.482 1.00 92.75 220 ARG A N 1
ATOM 1761 C CA . ARG A 1 220 ? -33.093 -2.212 32.830 1.00 92.75 220 ARG A CA 1
ATOM 1762 C C . ARG A 1 220 ? -34.397 -1.686 33.433 1.00 92.75 220 ARG A C 1
ATOM 1764 O O . ARG A 1 220 ? -34.666 -1.913 34.608 1.00 92.75 220 ARG A O 1
ATOM 1771 N N . ILE A 1 221 ? -35.228 -1.004 32.641 1.00 93.62 221 ILE A N 1
ATOM 1772 C CA . ILE A 1 221 ? -36.541 -0.520 33.099 1.00 93.62 221 ILE A CA 1
ATOM 1773 C C . ILE A 1 221 ? -37.463 -1.699 33.440 1.00 93.62 221 ILE A C 1
ATOM 1775 O O . ILE A 1 221 ? -38.162 -1.653 34.454 1.00 93.62 221 ILE A O 1
ATOM 1779 N N . ARG A 1 222 ? -37.465 -2.761 32.624 1.00 92.75 222 ARG A N 1
ATOM 1780 C CA . ARG A 1 222 ? -38.248 -3.978 32.891 1.00 92.75 222 ARG A CA 1
ATOM 1781 C C . ARG A 1 222 ? -37.779 -4.685 34.158 1.00 92.75 222 ARG A C 1
ATOM 1783 O O . ARG A 1 222 ? -38.618 -5.054 34.973 1.00 92.75 222 ARG A O 1
ATOM 1790 N N . GLU A 1 223 ? -36.473 -4.841 34.350 1.00 92.19 223 GLU A N 1
ATOM 1791 C CA . GLU A 1 223 ? -35.906 -5.448 35.557 1.00 92.19 223 GLU A CA 1
ATOM 1792 C C . GLU A 1 223 ? -36.236 -4.635 36.812 1.00 92.19 223 GLU A C 1
ATOM 1794 O O . GLU A 1 223 ? -36.678 -5.203 37.810 1.00 92.19 223 GLU A O 1
ATOM 1799 N N . GLU A 1 224 ? -36.111 -3.306 36.763 1.00 93.50 224 GLU A N 1
ATOM 1800 C CA . GLU A 1 224 ? -36.499 -2.432 37.875 1.00 93.50 224 GLU A CA 1
ATOM 1801 C C . GLU A 1 224 ? -38.001 -2.525 38.193 1.00 93.50 224 GLU A C 1
ATOM 1803 O O . GLU A 1 224 ? -38.384 -2.501 39.365 1.00 93.50 224 GLU A O 1
ATOM 1808 N N . ALA A 1 225 ? -38.862 -2.639 37.177 1.00 93.81 225 ALA A N 1
ATOM 1809 C CA . ALA A 1 225 ? -40.302 -2.811 37.366 1.00 93.81 225 ALA A CA 1
ATOM 1810 C C . ALA A 1 225 ? -40.634 -4.162 38.019 1.00 93.81 225 ALA A C 1
ATOM 1812 O O . ALA A 1 225 ? -41.366 -4.196 39.009 1.00 93.81 225 ALA A O 1
ATOM 1813 N N . LEU A 1 226 ? -40.038 -5.254 37.529 1.00 94.38 226 LEU A N 1
ATOM 1814 C CA . LEU A 1 226 ? -40.209 -6.594 38.098 1.00 94.38 226 LEU A CA 1
ATOM 1815 C C . LEU A 1 226 ? -39.677 -6.678 39.535 1.00 94.38 226 LEU A C 1
ATOM 1817 O O . LEU A 1 226 ? -40.314 -7.283 40.395 1.00 94.38 226 LEU A O 1
ATOM 1821 N N . ALA A 1 227 ? -38.544 -6.034 39.828 1.00 94.00 227 ALA A N 1
ATOM 1822 C CA . ALA A 1 227 ? -37.984 -5.980 41.176 1.00 94.00 227 ALA A CA 1
ATOM 1823 C C . ALA A 1 227 ? -38.896 -5.219 42.153 1.00 94.00 227 ALA A C 1
ATOM 1825 O O . ALA A 1 227 ? -39.066 -5.648 43.297 1.00 94.00 227 ALA A O 1
ATOM 1826 N N . LYS A 1 228 ? -39.519 -4.117 41.710 1.00 93.88 228 LYS A N 1
ATOM 1827 C CA . LYS A 1 228 ? -40.503 -3.374 42.514 1.00 93.88 228 LYS A CA 1
ATOM 1828 C C . LYS A 1 228 ? -41.757 -4.200 42.785 1.00 93.88 228 LYS A C 1
ATOM 1830 O O . LYS A 1 228 ? -42.198 -4.247 43.930 1.00 93.88 228 LYS A O 1
ATOM 1835 N N . GLU A 1 229 ? -42.294 -4.878 41.772 1.00 93.06 229 GLU A N 1
ATOM 1836 C CA . GLU A 1 229 ? -43.472 -5.740 41.930 1.00 93.06 229 GLU A CA 1
ATOM 1837 C C . GLU A 1 229 ? -43.187 -6.913 42.883 1.00 93.06 229 GLU A C 1
ATOM 1839 O O . GLU A 1 229 ? -43.965 -7.179 43.800 1.00 93.06 229 GLU A O 1
ATOM 1844 N N . ALA A 1 230 ? -42.030 -7.568 42.746 1.00 93.12 230 ALA A N 1
ATOM 1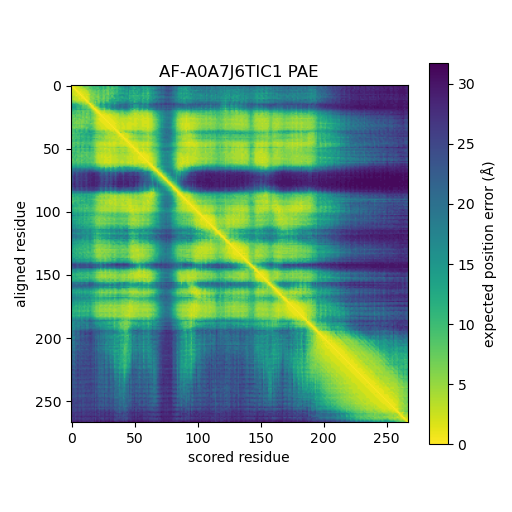845 C CA . ALA A 1 230 ? -41.613 -8.639 43.649 1.00 93.12 230 ALA A CA 1
ATOM 1846 C C . ALA A 1 230 ? -41.462 -8.151 45.102 1.00 93.12 230 ALA A C 1
ATOM 1848 O O . ALA A 1 230 ? -41.900 -8.833 46.031 1.00 93.12 230 ALA A O 1
ATOM 1849 N N . ALA A 1 231 ? -40.893 -6.957 45.304 1.00 94.12 231 ALA A N 1
ATOM 1850 C CA . ALA A 1 231 ? -40.769 -6.350 46.626 1.00 94.12 231 ALA A CA 1
ATOM 1851 C C . ALA A 1 231 ? -42.137 -6.018 47.248 1.00 94.12 231 ALA A C 1
ATOM 1853 O O . ALA A 1 231 ? -42.329 -6.224 48.446 1.00 94.12 231 ALA A O 1
ATOM 1854 N N . GLU A 1 232 ? -43.103 -5.554 46.450 1.00 93.88 232 GLU A N 1
ATOM 1855 C CA . GLU A 1 232 ? -44.468 -5.285 46.916 1.00 93.88 232 GLU A CA 1
ATOM 1856 C C . GLU A 1 232 ? -45.199 -6.573 47.322 1.00 93.88 232 GLU A C 1
ATOM 1858 O O . GLU A 1 232 ? -45.824 -6.628 48.385 1.00 93.88 232 GLU A O 1
ATOM 1863 N N . ILE A 1 233 ? -45.073 -7.640 46.525 1.00 93.00 233 ILE A N 1
ATOM 1864 C CA . ILE A 1 233 ? -45.653 -8.952 46.841 1.00 93.00 233 ILE A CA 1
ATOM 1865 C C . ILE A 1 233 ? -45.065 -9.499 48.147 1.00 93.00 233 ILE A C 1
ATOM 1867 O O . ILE A 1 233 ? -45.814 -9.987 48.996 1.00 93.00 233 ILE A O 1
ATOM 1871 N N . GLU A 1 234 ? -43.749 -9.405 48.336 1.00 92.88 234 GLU A N 1
ATOM 1872 C CA . GLU A 1 234 ? -43.084 -9.888 49.549 1.00 92.88 234 GLU A CA 1
ATOM 1873 C C . GLU A 1 234 ? -43.466 -9.052 50.781 1.00 92.88 234 GLU A C 1
ATOM 1875 O O . GLU A 1 234 ? -43.768 -9.597 51.848 1.00 92.88 234 GLU A O 1
ATOM 1880 N N . ALA A 1 235 ? -43.568 -7.728 50.631 1.00 94.50 235 ALA A N 1
ATOM 1881 C CA . ALA A 1 235 ? -44.074 -6.850 51.682 1.00 94.50 235 ALA A CA 1
ATOM 1882 C C . ALA A 1 235 ? -45.510 -7.227 52.080 1.00 94.50 235 ALA A C 1
ATOM 1884 O O . ALA A 1 235 ? -45.802 -7.357 53.271 1.00 94.50 235 ALA A O 1
ATOM 1885 N N . ARG A 1 236 ? -46.396 -7.492 51.112 1.00 94.12 236 ARG A N 1
ATOM 1886 C CA . ARG A 1 236 ? -47.771 -7.927 51.399 1.00 94.12 236 ARG A CA 1
ATOM 1887 C C . ARG A 1 236 ? -47.807 -9.285 52.099 1.00 94.12 236 ARG A C 1
ATOM 1889 O O . ARG A 1 236 ? -48.507 -9.433 53.098 1.00 94.12 236 ARG A O 1
ATOM 1896 N N . ARG A 1 237 ? -47.014 -10.255 51.630 1.00 94.25 237 ARG A N 1
ATOM 1897 C CA . ARG A 1 237 ? -46.898 -11.589 52.246 1.00 94.25 237 ARG A CA 1
ATOM 1898 C C . ARG A 1 237 ? -46.407 -11.519 53.686 1.00 94.25 237 ARG A C 1
ATOM 1900 O O . ARG A 1 237 ? -46.972 -12.189 54.546 1.00 94.25 237 ARG A O 1
ATOM 1907 N N . SER A 1 238 ? -45.396 -10.698 53.970 1.00 93.56 238 SER A N 1
ATOM 1908 C CA . SER A 1 238 ? -44.879 -10.531 55.333 1.00 93.56 238 SER A CA 1
ATOM 1909 C C . SER A 1 238 ? -45.918 -9.912 56.276 1.00 93.56 238 SER A C 1
ATOM 1911 O O . SER A 1 238 ? -46.082 -10.391 57.398 1.00 93.56 238 SER A O 1
ATOM 1913 N N . GLN A 1 239 ? -46.685 -8.918 55.813 1.00 94.38 239 GLN A N 1
ATOM 1914 C CA . GLN A 1 239 ? -47.782 -8.324 56.586 1.00 94.38 239 GLN A CA 1
ATOM 1915 C C . GLN A 1 239 ? -48.918 -9.323 56.841 1.00 94.38 239 GLN A C 1
ATOM 1917 O O . GLN A 1 239 ? -49.417 -9.421 57.963 1.00 94.38 239 GLN A O 1
ATOM 1922 N N . GLU A 1 240 ? -49.321 -10.094 55.827 1.00 94.00 240 GLU A N 1
ATOM 1923 C CA . GLU A 1 240 ? -50.320 -11.160 55.971 1.00 94.00 240 GLU A CA 1
ATOM 1924 C C . GLU A 1 240 ? -49.841 -12.249 56.949 1.00 94.00 240 GLU A C 1
ATOM 1926 O O . GLU A 1 240 ? -50.605 -12.681 57.813 1.00 94.00 240 GLU A O 1
ATOM 1931 N N . ALA A 1 241 ? -48.565 -12.645 56.885 1.00 94.81 241 ALA A N 1
ATOM 1932 C CA . ALA A 1 241 ? -47.968 -13.620 57.798 1.00 94.81 241 ALA A CA 1
ATOM 1933 C C . ALA A 1 241 ? -47.922 -13.122 59.252 1.00 94.81 241 ALA A C 1
ATOM 1935 O O . ALA A 1 241 ? -48.208 -13.893 60.171 1.00 94.81 241 ALA A O 1
ATOM 1936 N N . GLN A 1 242 ? -47.612 -11.839 59.471 1.00 95.25 242 GLN A N 1
ATOM 1937 C CA . GLN A 1 242 ? -47.654 -11.221 60.801 1.00 95.25 242 GLN A CA 1
ATOM 1938 C C . GLN A 1 242 ? -49.069 -11.253 61.382 1.00 95.25 242 GLN A C 1
ATOM 1940 O O . GLN A 1 242 ? -49.248 -11.776 62.485 1.00 95.25 242 GLN A O 1
ATOM 1945 N N . ARG A 1 243 ? -50.071 -10.808 60.605 1.0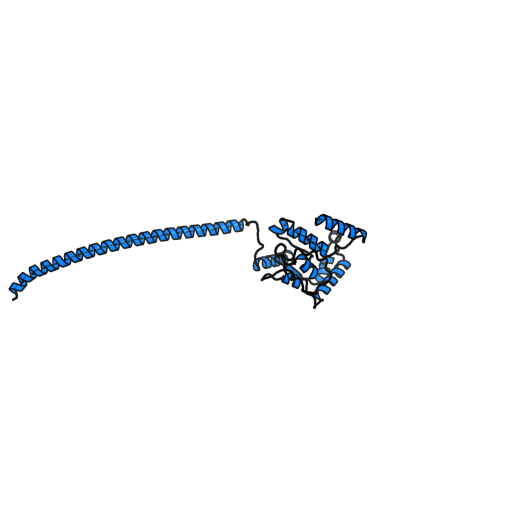0 95.19 243 ARG A N 1
ATOM 1946 C CA . ARG A 1 243 ? -51.493 -10.857 60.990 1.00 95.19 243 ARG A CA 1
ATOM 1947 C C . ARG A 1 243 ? -51.950 -12.278 61.315 1.00 95.19 243 ARG A C 1
ATOM 1949 O O . ARG A 1 243 ? -52.600 -12.499 62.330 1.00 95.19 243 ARG A O 1
ATOM 1956 N N . LEU A 1 244 ? -51.577 -13.259 60.492 1.00 94.75 244 LEU A N 1
ATOM 1957 C CA . LEU A 1 244 ? -51.885 -14.669 60.753 1.00 94.75 244 LEU A CA 1
ATOM 1958 C C . LEU A 1 244 ? -51.226 -15.178 62.043 1.00 94.75 244 LEU A C 1
ATOM 1960 O O . LEU A 1 244 ? -51.820 -15.996 62.741 1.00 94.75 244 LEU A O 1
ATOM 1964 N N . SER A 1 245 ? -50.018 -14.715 62.380 1.00 94.88 245 SER A N 1
ATOM 1965 C CA . SER A 1 245 ? -49.358 -15.093 63.637 1.00 94.88 245 SER A CA 1
ATOM 1966 C C . SER A 1 245 ? -50.073 -14.523 64.865 1.00 94.88 245 SER A C 1
ATOM 1968 O O . SER A 1 245 ? -50.149 -15.198 65.888 1.00 94.88 245 SER A O 1
ATOM 1970 N N . GLU A 1 246 ? -50.609 -13.305 64.760 1.00 95.12 246 GLU A N 1
ATOM 1971 C CA . GLU A 1 246 ? -51.394 -12.669 65.822 1.00 95.12 246 GLU A CA 1
ATOM 1972 C C . GLU A 1 246 ? -52.700 -13.433 66.046 1.00 95.12 246 GLU A C 1
ATOM 1974 O O . GLU A 1 246 ? -52.975 -13.845 67.169 1.00 95.12 246 GLU A O 1
ATOM 1979 N N . VAL A 1 247 ? -53.424 -13.752 64.967 1.00 95.19 247 VAL A N 1
ATOM 1980 C CA . VAL A 1 247 ? -54.649 -14.565 65.035 1.00 95.19 247 VAL A CA 1
ATOM 1981 C C . VAL A 1 247 ? -54.380 -15.936 65.657 1.00 95.19 247 VAL A C 1
ATOM 1983 O O . VAL A 1 247 ? -55.125 -16.354 66.536 1.00 95.19 247 VAL A O 1
ATOM 1986 N N . LYS A 1 248 ? -53.293 -16.621 65.275 1.00 94.62 248 LYS A N 1
ATOM 1987 C CA . LYS A 1 248 ? -52.928 -17.917 65.876 1.00 94.62 248 LYS A CA 1
ATOM 1988 C C . LYS A 1 248 ? -52.692 -17.822 67.384 1.00 94.62 248 LYS A C 1
ATOM 1990 O O . LYS A 1 248 ? -53.132 -18.700 68.118 1.00 94.62 248 LYS A O 1
ATOM 1995 N N . LYS A 1 249 ? -52.018 -16.767 67.855 1.00 95.44 249 LYS A N 1
ATOM 1996 C CA . LYS A 1 249 ? -51.808 -16.541 69.296 1.00 95.44 249 LYS A CA 1
ATOM 1997 C C . LYS A 1 249 ? -53.134 -16.304 70.018 1.00 95.44 249 LYS A C 1
ATOM 1999 O O . LYS A 1 249 ? -53.340 -16.844 71.102 1.00 95.44 249 LYS A O 1
ATOM 2004 N N . ASP A 1 250 ? -54.035 -15.533 69.417 1.00 93.75 250 ASP A N 1
ATOM 2005 C CA . ASP A 1 250 ? -55.365 -15.283 69.976 1.00 93.75 250 ASP A CA 1
ATOM 2006 C C . ASP A 1 250 ? -56.212 -16.566 70.027 1.00 93.75 250 ASP A C 1
ATOM 2008 O O . ASP A 1 250 ? -56.858 -16.845 71.042 1.00 93.75 250 ASP A O 1
ATOM 2012 N N . GLU A 1 251 ? -56.165 -17.388 68.976 1.00 94.44 251 GLU A N 1
ATOM 2013 C CA . GLU A 1 251 ? -56.809 -18.704 68.927 1.00 94.44 251 GLU A CA 1
ATOM 2014 C C . GLU A 1 251 ? -56.254 -19.649 69.999 1.00 94.44 251 GLU A C 1
ATOM 2016 O O . GLU A 1 251 ? -57.031 -20.282 70.717 1.00 94.44 251 GLU A O 1
ATOM 2021 N N . GLU A 1 252 ? -54.931 -19.714 70.172 1.00 92.62 252 GLU A N 1
ATOM 2022 C CA . GLU A 1 252 ? -54.288 -20.504 71.229 1.00 92.62 252 GLU A CA 1
ATOM 2023 C C . GLU A 1 252 ? -54.727 -20.052 72.626 1.00 92.62 252 GLU A C 1
ATOM 2025 O O . GLU A 1 252 ? -55.071 -20.887 73.465 1.00 92.62 252 GLU A O 1
ATOM 2030 N N . LEU A 1 253 ? -54.792 -18.741 72.876 1.00 92.81 253 LEU A N 1
ATOM 2031 C CA . LEU A 1 253 ? -55.265 -18.189 74.148 1.00 92.81 253 LEU A CA 1
ATOM 2032 C C . LEU A 1 253 ? -56.737 -18.532 74.416 1.00 92.81 253 LEU A C 1
ATOM 2034 O O . LEU A 1 253 ? -57.113 -18.827 75.557 1.00 92.81 253 LEU A O 1
ATOM 2038 N N . LEU A 1 254 ? -57.591 -18.504 73.390 1.00 91.12 254 LEU A N 1
ATOM 2039 C CA . LEU A 1 254 ? -58.992 -18.919 73.499 1.00 91.12 254 LEU A CA 1
ATOM 2040 C C . LEU A 1 254 ? -59.112 -20.424 73.768 1.00 91.12 254 LEU A C 1
ATOM 2042 O O . LEU A 1 254 ? -59.846 -20.829 74.675 1.00 91.12 254 LEU A O 1
ATOM 2046 N N . LEU A 1 255 ? -58.357 -21.252 73.044 1.00 89.06 255 LEU A N 1
ATOM 2047 C CA . LEU A 1 255 ? -58.284 -22.699 73.260 1.00 89.06 255 LEU A CA 1
ATOM 2048 C C . LEU A 1 255 ? -57.766 -23.032 74.664 1.00 89.06 255 LEU A C 1
ATOM 2050 O O . LEU A 1 255 ? -58.278 -23.944 75.318 1.00 89.06 255 LEU A O 1
ATOM 2054 N N . GLU A 1 256 ? -56.797 -22.279 75.185 1.00 88.19 256 GLU A N 1
ATOM 2055 C CA . GLU A 1 256 ? -56.306 -22.451 76.550 1.00 88.19 256 GLU A CA 1
ATOM 2056 C C . GLU A 1 256 ? -57.409 -22.149 77.575 1.00 88.19 256 GLU A C 1
ATOM 2058 O O . GLU A 1 256 ? -57.645 -22.948 78.484 1.00 88.19 256 GLU A O 1
ATOM 2063 N N . LYS A 1 257 ? -58.150 -21.046 77.404 1.00 87.62 257 LYS A N 1
ATOM 2064 C CA . LYS A 1 257 ? -59.291 -20.696 78.268 1.00 87.62 257 LYS A CA 1
ATOM 2065 C C . LYS A 1 257 ? -60.382 -21.769 78.241 1.00 87.62 257 LYS A C 1
ATOM 2067 O O . LYS A 1 257 ? -60.853 -22.177 79.302 1.00 87.62 257 LYS A O 1
ATOM 2072 N N . HIS A 1 258 ? -60.754 -22.262 77.060 1.00 84.00 258 HIS A N 1
ATOM 2073 C CA . HIS A 1 258 ? -61.760 -23.321 76.922 1.00 84.00 258 HIS A CA 1
ATOM 2074 C C . HIS A 1 258 ? -61.277 -24.661 77.490 1.00 84.00 258 HIS A C 1
ATOM 2076 O O . HIS A 1 258 ? -62.022 -25.344 78.195 1.00 84.00 258 HIS A O 1
ATOM 2082 N N . SER A 1 259 ? -60.011 -25.018 77.264 1.00 85.25 259 SER A N 1
ATOM 2083 C CA . SER A 1 259 ? -59.432 -26.254 77.795 1.00 85.25 259 SER A CA 1
ATOM 2084 C C . SER A 1 259 ? -59.237 -26.225 79.310 1.00 85.25 259 SER A C 1
ATOM 2086 O O . SER A 1 259 ? -59.255 -27.288 79.919 1.00 85.25 259 SER A O 1
ATOM 2088 N N . ARG A 1 260 ? -59.084 -25.059 79.957 1.00 78.69 260 ARG A N 1
ATOM 2089 C CA . ARG A 1 260 ? -59.079 -24.960 81.431 1.00 78.69 260 ARG A CA 1
ATOM 2090 C C . ARG A 1 260 ? -60.397 -25.452 82.026 1.00 78.69 260 ARG A C 1
ATOM 2092 O O . ARG A 1 260 ? -60.369 -26.201 82.996 1.00 78.69 260 ARG A O 1
ATOM 2099 N N . SER A 1 261 ? -61.532 -25.101 81.417 1.00 76.62 261 SER A N 1
ATOM 2100 C CA . SER A 1 261 ? -62.843 -25.590 81.863 1.00 76.62 261 SER A CA 1
ATOM 2101 C C . SER A 1 261 ? -62.952 -27.113 81.744 1.00 76.62 261 SER A C 1
ATOM 2103 O O . SER A 1 261 ? -63.356 -27.751 82.709 1.00 76.62 261 SER A O 1
ATOM 2105 N N . LEU A 1 262 ? -62.516 -27.710 80.628 1.00 73.00 262 LEU A N 1
ATOM 2106 C CA . LEU A 1 262 ? -62.502 -29.172 80.466 1.00 73.00 262 LEU A CA 1
ATOM 2107 C C . LEU A 1 262 ? -61.493 -29.878 81.386 1.00 73.00 262 LEU A C 1
ATOM 2109 O O . LEU A 1 262 ? -61.793 -30.947 81.910 1.00 73.00 262 LEU A O 1
ATOM 2113 N N . ARG A 1 263 ? -60.310 -29.289 81.608 1.00 76.50 263 ARG A N 1
ATOM 2114 C CA . ARG A 1 263 ? -59.275 -29.837 82.501 1.00 76.50 263 ARG A CA 1
ATOM 2115 C C . ARG A 1 263 ? -59.763 -29.962 83.943 1.00 76.50 263 ARG A C 1
ATOM 2117 O O . ARG A 1 263 ? -59.409 -30.929 84.600 1.00 76.50 263 ARG A O 1
ATOM 2124 N N . HIS A 1 264 ? -60.603 -29.037 84.407 1.00 71.62 264 HIS A N 1
ATOM 2125 C CA . HIS A 1 264 ? -61.228 -29.112 85.731 1.00 71.62 264 HIS A CA 1
ATOM 2126 C C . HIS A 1 264 ? -62.258 -30.245 85.888 1.00 71.62 264 HIS A C 1
ATOM 2128 O O . HIS A 1 264 ? -62.599 -30.566 87.018 1.00 71.62 264 HIS A O 1
ATOM 2134 N N . TYR A 1 265 ? -62.762 -30.830 84.795 1.00 72.94 265 TYR A N 1
ATOM 2135 C CA . TYR A 1 265 ? -63.711 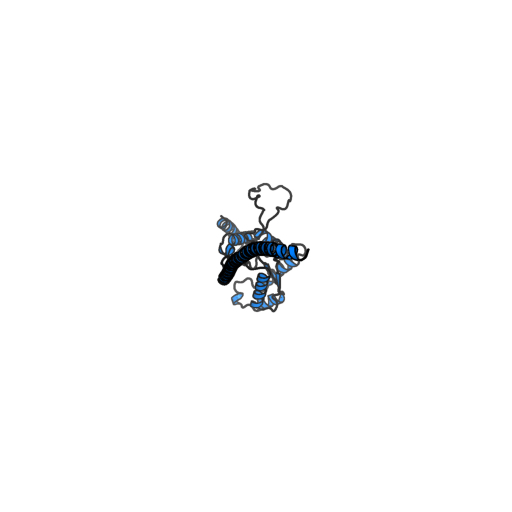-31.955 84.832 1.00 72.94 265 TYR A CA 1
ATOM 2136 C C . TYR A 1 265 ? -63.050 -33.331 84.635 1.00 72.94 265 TYR A C 1
ATOM 2138 O O . TYR A 1 265 ? -63.687 -34.348 84.893 1.00 72.94 265 TYR A O 1
ATOM 2146 N N . LEU A 1 266 ? -61.809 -33.377 84.136 1.00 70.00 266 LEU A N 1
ATOM 2147 C CA . LEU A 1 266 ? -61.061 -34.611 83.841 1.00 70.00 266 LEU A CA 1
ATOM 2148 C C . LEU A 1 266 ? -60.018 -34.973 84.922 1.00 70.00 266 LEU A C 1
ATOM 2150 O O . LEU A 1 266 ? -59.331 -35.985 84.780 1.00 70.00 266 LEU A O 1
ATOM 2154 N N . LEU A 1 267 ? -59.908 -34.154 85.972 1.00 50.06 267 LEU A N 1
ATOM 2155 C CA . LEU A 1 267 ? -59.133 -34.359 87.204 1.00 50.06 267 LEU A CA 1
ATOM 2156 C C . LEU A 1 267 ? -60.096 -34.456 88.390 1.00 50.06 267 LEU A C 1
ATOM 2158 O O . LEU A 1 267 ? -59.778 -35.221 89.325 1.00 50.06 267 LEU A O 1
#

Mean predicted aligned error: 15.13 Å

pLDDT: mean 77.67, std 13.98, range [30.64, 95.44]

Foldseek 3Di:
DLVVVLVVVVVVQVVPDVDGDDDLLSVLVVVLCCCQVDPCCQQVNDDDDPPDPFLVSLCSNFWDQDPPPPPDPPPDPDDDDPPRPTDGDPRRQDQAAEAADEDPVLVVVVLVVDDPVRVVPDLSDPVSSVVVVVSSCCLVVPPPDQHNLNSSQVSNPDPHHHYYDYPPPPDPVVSVVVVVVSCVVSHHPPNPDQDPVNVVVVVVVVVVVVVVVVVVVVVVVVVVVVVVVVVVVVVVVVVVVVVVVVVVVVVVVVVVVVVVVVVVVVD

Secondary structure (DSSP, 8-state):
-HHHHHHHHHHHHHTT-SSPPPPHHHHHHHHHHHHHH-HHHHHH-----S---SHHHHHHHHEE--TT-TT---------------EE-TTT--S--EEEE--HHHHHHHHHTS-HHHHTTSS-SHHHHHHHHHHHHHHHH-TTS--HHHHHHHHS-SS---EEEE-TT--HHHHHHHHHHHHHHH-----SS--HHHHHHHHHHHHHHHHHHHHHHHHHHHHHHHHHHHHHHHHHHHHHHHHHHHHHHHHHHHHHHHHHHHHTT--

Radius of gyration: 41.55 Å; Cα contacts (8 Å, |Δi|>4): 141; chains: 1; bounding box: 102×62×123 Å